Protein AF-D8V8Q9-F1 (afdb_monomer_lite)

Secondary structure (DSSP, 8-state):
--TTHHHHHHHHHHHHHHHHHS---HHHHHHHHHHHH----TT-HHHHHHHHHHHHHHHTTSPPPP---GGGSPPEEETTEEEPHHHHT-S----GGGHHHHHH-HHHHHHHHHHHHHHHHHHHHHHHTT-HHHHHHHHHHHHHHHHHHHHT--SS--HHHHHHHHHHTSGGGTT--HHHHHHHHHHHHHHHHHHHHHHTT--SSS-GGGSPPGGGGS-HHHHHHHHHHHHHHHHHHHHHHHHHHHSTT--EETTEE--HHHHHHHHHHHHHHHHHHGGGGHHHHHHHHTTTTTTT--HHHHHHTT-TT-TT--TTTTT-SSGGGGS-HHHHHHH-

Sequence (336 aa):
MEEMNNNEDNEKEAFNRIIEKVKIPAELEDVIYRLKHHEYDNDNNYIYNKYKNINVNMKKNNGNFVTDNFVKKSWEISNGVLIPPRRKNLFLNIEKSDICKYKKNPKLFNDFIYSSAFTEVERLKNAYGEAKTKVAHSMKYSFADIGNIIKGDDMMKSPTSKYIEQIFKGTEYSGIDSETWWDMNKYHIWESMLCGYKQAGGDTKTNENCRFPDTDGVPQFLRWFQEWTETFCVTRQELYDEVRTKCATAECTNGRINESECTQACEKYQNYVLSKKTDMNSKDIYDAKFKTKWYHKTPPDYIKDKCNICDCISINDDKKKNPYDTMDIELRIYCE

Organism: Plasmodium falciparum (NCBI:txid5833)

Foldseek 3Di:
DVVVVVVVVVVVVVVVVVCVVDVDPPVVVVVVVCVVPVPPPPCPVPLLVVLVVLLVVVPVPDDAFDQDLQLPDDWDADPLATDRSLLVRQQDDDDPVCLVVCLVPVPNVLSNLLNSLLRSLVSLCSNCPPPLLSSLLVSLLSLLLSLCLQVVNRPDDDCSSVSSQSSCVHPVNVPHGSNNVCSVCSVSSLSSNVSSSVVSVHDLPPRPSSPRHPCNPPPSRLVVLLVVLLSLLVVLVVLLVQLCVQCVPWDQDPLDTPRPSNQVSLVVNQVSLVVCLVSCSSQVVCQVPPCVVPVNDGSLRVSVVVDVSRPLDDPCSNVDPGSLVSPDPVSSSSND

Structure (mmCIF, N/CA/C/O backbone):
data_AF-D8V8Q9-F1
#
_entry.id   AF-D8V8Q9-F1
#
loop_
_atom_site.group_PDB
_atom_site.id
_atom_site.type_symbol
_atom_site.label_atom_id
_atom_site.label_alt_id
_atom_site.label_comp_id
_atom_site.label_asym_id
_atom_site.label_entity_id
_atom_site.label_seq_id
_atom_site.pdbx_PDB_ins_code
_atom_site.Cartn_x
_atom_site.Cartn_y
_atom_site.Cartn_z
_atom_site.occupancy
_atom_site.B_iso_or_equiv
_atom_site.auth_seq_id
_atom_site.auth_comp_id
_atom_site.auth_asym_id
_atom_site.auth_atom_id
_atom_site.pdbx_PDB_model_num
ATOM 1 N N . MET A 1 1 ? -48.806 -6.546 -23.319 1.00 46.62 1 MET A N 1
ATOM 2 C CA . MET A 1 1 ? -48.489 -5.480 -22.343 1.00 46.62 1 MET A CA 1
ATOM 3 C C . MET A 1 1 ? -48.415 -6.011 -20.904 1.00 46.62 1 MET A C 1
ATOM 5 O O . MET A 1 1 ? -47.948 -5.278 -20.052 1.00 46.62 1 MET A O 1
ATOM 9 N N . GLU A 1 2 ? -48.782 -7.276 -20.636 1.00 45.81 2 GLU A N 1
ATOM 10 C CA . GLU A 1 2 ? -48.650 -7.913 -19.306 1.00 45.81 2 GLU A CA 1
ATOM 11 C C . GLU A 1 2 ? -47.333 -8.692 -19.093 1.00 45.81 2 GLU A C 1
ATOM 13 O O . GLU A 1 2 ? -46.947 -8.926 -17.955 1.00 45.81 2 GLU A O 1
ATOM 18 N N . GLU A 1 3 ? -46.582 -9.041 -20.147 1.00 40.88 3 GLU A N 1
ATOM 19 C CA . GLU A 1 3 ? -45.301 -9.765 -19.996 1.00 40.88 3 GLU A CA 1
ATOM 20 C C . GLU A 1 3 ? -44.127 -8.886 -19.528 1.00 40.88 3 GLU A C 1
ATOM 22 O O . GLU A 1 3 ? -43.155 -9.409 -18.993 1.00 40.88 3 GLU A O 1
ATOM 27 N N . MET A 1 4 ? -44.210 -7.557 -19.674 1.00 36.62 4 MET A N 1
ATOM 28 C CA . MET A 1 4 ? -43.144 -6.646 -19.226 1.00 36.62 4 MET A CA 1
ATOM 29 C C . MET A 1 4 ? -43.189 -6.369 -17.715 1.00 36.62 4 MET A C 1
ATOM 31 O O . MET A 1 4 ? -42.135 -6.227 -17.103 1.00 36.62 4 MET A O 1
ATOM 35 N N . ASN A 1 5 ? -44.377 -6.376 -17.096 1.00 43.47 5 ASN A N 1
ATOM 36 C CA . ASN A 1 5 ? -44.521 -6.123 -15.655 1.00 43.47 5 ASN A CA 1
ATOM 37 C C . ASN A 1 5 ? -44.012 -7.298 -14.803 1.00 43.47 5 ASN A C 1
ATOM 39 O O . ASN A 1 5 ? -43.381 -7.086 -13.773 1.00 43.47 5 ASN A O 1
ATOM 43 N N . ASN A 1 6 ? -44.196 -8.540 -15.267 1.00 47.31 6 ASN A N 1
ATOM 44 C CA . ASN A 1 6 ? -43.737 -9.729 -14.539 1.00 47.31 6 ASN A CA 1
ATOM 45 C C . ASN A 1 6 ? -42.207 -9.843 -14.453 1.00 47.31 6 ASN A C 1
ATOM 47 O O . ASN A 1 6 ? -41.699 -10.522 -13.563 1.00 47.31 6 ASN A O 1
ATOM 51 N N . ASN A 1 7 ? -41.460 -9.223 -15.370 1.00 50.72 7 ASN A N 1
ATOM 52 C CA . ASN A 1 7 ? -39.999 -9.274 -15.339 1.00 50.72 7 ASN A CA 1
ATOM 53 C C . ASN A 1 7 ? -39.423 -8.211 -14.388 1.00 50.72 7 ASN A C 1
ATOM 55 O O . ASN A 1 7 ? -38.522 -8.513 -13.610 1.00 50.72 7 ASN A O 1
ATOM 59 N N . GLU A 1 8 ? -40.009 -7.009 -14.365 1.00 50.22 8 GLU A N 1
ATOM 60 C CA . GLU A 1 8 ? -39.635 -5.954 -13.411 1.00 50.22 8 GLU A CA 1
ATOM 61 C C . GLU A 1 8 ? -39.955 -6.339 -11.959 1.00 50.22 8 GLU A C 1
ATOM 63 O O . GLU A 1 8 ? -39.156 -6.067 -11.058 1.00 50.22 8 GLU A O 1
ATOM 68 N N . ASP A 1 9 ? -41.086 -7.011 -11.723 1.00 54.09 9 ASP A N 1
ATOM 69 C CA . ASP A 1 9 ? -41.476 -7.456 -10.381 1.00 54.09 9 ASP A CA 1
ATOM 70 C C . ASP A 1 9 ? -40.583 -8.601 -9.868 1.00 54.09 9 ASP A C 1
ATOM 72 O O . ASP A 1 9 ? -40.182 -8.596 -8.701 1.00 54.09 9 ASP A O 1
ATOM 76 N N . ASN A 1 10 ? -40.163 -9.520 -10.746 1.00 53.47 10 ASN A N 1
ATOM 77 C CA . ASN A 1 10 ? -39.216 -10.588 -10.404 1.00 53.47 10 ASN A CA 1
ATOM 78 C C . ASN A 1 10 ? -37.786 -10.065 -10.164 1.00 53.47 10 ASN A C 1
ATOM 80 O O . ASN A 1 10 ? -37.100 -10.545 -9.258 1.00 53.47 10 ASN A O 1
ATOM 84 N N . GLU A 1 11 ? -37.330 -9.065 -10.926 1.00 51.47 11 GLU A N 1
ATOM 85 C CA . GLU A 1 11 ? -36.036 -8.409 -10.693 1.00 51.47 11 GLU A CA 1
ATOM 86 C C . GLU A 1 11 ? -36.032 -7.609 -9.384 1.00 51.47 11 GLU A C 1
ATOM 88 O O . GLU A 1 11 ? -35.066 -7.689 -8.619 1.00 51.47 11 GLU A O 1
ATOM 93 N N . LYS A 1 12 ? -37.128 -6.906 -9.065 1.00 49.97 12 LYS A N 1
ATOM 94 C CA . LYS A 1 12 ? -37.313 -6.248 -7.760 1.00 49.97 12 LYS A CA 1
ATOM 95 C C . LYS A 1 12 ? -37.316 -7.245 -6.610 1.00 49.97 12 LYS A C 1
ATOM 97 O O . LYS A 1 12 ? -36.677 -6.986 -5.592 1.00 49.97 12 LYS A O 1
ATOM 102 N N . GLU A 1 13 ? -37.999 -8.378 -6.749 1.00 58.31 13 GLU A N 1
ATOM 103 C CA . GLU A 1 13 ? -38.051 -9.396 -5.697 1.00 58.31 13 GLU A CA 1
ATOM 104 C C . GLU A 1 13 ? -36.678 -10.057 -5.482 1.00 58.31 13 GLU A C 1
ATOM 106 O O . GLU A 1 13 ? -36.249 -10.250 -4.341 1.00 58.31 13 GLU A O 1
ATOM 111 N N . ALA A 1 14 ? -35.933 -10.326 -6.559 1.00 49.84 14 ALA A N 1
ATOM 112 C CA . ALA A 1 14 ? -34.563 -10.828 -6.480 1.00 49.84 14 ALA A CA 1
ATOM 113 C C . ALA A 1 14 ? -33.604 -9.802 -5.850 1.00 49.84 14 ALA A C 1
ATOM 115 O O . ALA A 1 14 ? -32.809 -10.158 -4.977 1.00 49.84 14 ALA A O 1
ATOM 116 N N . PHE A 1 15 ? -33.709 -8.526 -6.232 1.00 49.25 15 PHE A N 1
ATOM 117 C CA . PHE A 1 15 ? -32.913 -7.432 -5.673 1.00 49.25 15 PHE A CA 1
ATOM 118 C C . PHE A 1 15 ? -33.202 -7.217 -4.178 1.00 49.25 15 PHE A C 1
ATOM 120 O O . PHE A 1 15 ? -32.272 -7.115 -3.377 1.00 49.25 15 PHE A O 1
ATOM 127 N N . ASN A 1 16 ? -34.474 -7.252 -3.774 1.00 51.03 16 ASN A N 1
ATOM 128 C CA . ASN A 1 16 ? -34.882 -7.121 -2.374 1.00 51.03 16 ASN A CA 1
ATOM 129 C C . ASN A 1 16 ? -34.423 -8.316 -1.523 1.00 51.03 16 ASN A C 1
ATOM 131 O O . ASN A 1 16 ? -33.938 -8.118 -0.412 1.00 51.03 16 ASN A O 1
ATOM 135 N N . ARG A 1 17 ? -34.458 -9.546 -2.058 1.00 52.91 17 ARG A N 1
ATOM 136 C CA . ARG A 1 17 ? -33.900 -10.737 -1.383 1.00 52.91 17 ARG A CA 1
ATOM 137 C C . ARG A 1 17 ? -32.376 -10.688 -1.228 1.00 52.91 17 ARG A C 1
ATOM 139 O O . ARG A 1 17 ? -31.843 -11.280 -0.289 1.00 52.91 17 ARG A O 1
ATOM 146 N N . ILE A 1 18 ? -31.667 -10.021 -2.142 1.00 50.72 18 ILE A N 1
ATOM 147 C CA . ILE A 1 18 ? -30.221 -9.772 -2.032 1.00 50.72 18 ILE A CA 1
ATOM 148 C C . ILE A 1 18 ? -29.952 -8.722 -0.944 1.00 50.72 18 ILE A C 1
ATOM 150 O O . ILE A 1 18 ? -29.082 -8.943 -0.105 1.00 50.72 18 ILE A O 1
ATOM 154 N N . ILE A 1 19 ? -30.735 -7.640 -0.898 1.00 48.75 19 ILE A N 1
ATOM 155 C CA . ILE A 1 19 ? -30.639 -6.608 0.147 1.00 48.75 19 ILE A CA 1
ATOM 156 C C . ILE A 1 19 ? -30.990 -7.161 1.536 1.00 48.75 19 ILE A C 1
ATOM 158 O O . ILE A 1 19 ? -30.281 -6.880 2.489 1.00 48.75 19 ILE A O 1
ATOM 162 N N . GLU A 1 20 ? -32.012 -8.002 1.690 1.00 46.34 20 GLU A N 1
ATOM 163 C CA . GLU A 1 20 ? -32.359 -8.564 3.009 1.00 46.34 20 GLU A CA 1
ATOM 164 C C . GLU A 1 20 ? -31.292 -9.523 3.564 1.00 46.34 20 GLU A C 1
ATOM 166 O O . GLU A 1 20 ? -31.136 -9.654 4.781 1.00 46.34 20 GLU A O 1
ATOM 171 N N . LYS A 1 21 ? -30.533 -10.193 2.686 1.00 47.72 21 LYS A N 1
ATOM 172 C CA . LYS A 1 21 ? -29.438 -11.097 3.081 1.00 47.72 21 LYS A CA 1
ATOM 173 C C . LYS A 1 21 ? -28.123 -10.371 3.348 1.00 47.72 21 LYS A C 1
ATOM 175 O O . LYS A 1 21 ? -27.278 -10.903 4.067 1.00 47.72 21 LYS A O 1
ATOM 180 N N . VAL A 1 22 ? -27.948 -9.173 2.798 1.00 48.66 22 VAL A N 1
ATOM 181 C CA . VAL A 1 22 ? -26.799 -8.305 3.053 1.00 48.66 22 VAL A CA 1
ATOM 182 C C . VAL A 1 22 ? -27.293 -7.181 3.953 1.00 48.66 22 VAL A C 1
ATOM 184 O O . VAL A 1 22 ? -27.844 -6.208 3.466 1.00 48.66 22 VAL A O 1
ATOM 187 N N . LYS A 1 23 ? -27.115 -7.276 5.276 1.00 44.34 23 LYS A N 1
ATOM 188 C CA . LYS A 1 23 ? -27.388 -6.127 6.158 1.00 44.34 23 LYS A CA 1
ATOM 189 C C . LYS A 1 23 ? -26.416 -4.997 5.816 1.00 44.34 23 LYS A C 1
ATOM 191 O O . LYS A 1 23 ? -25.322 -4.936 6.366 1.00 44.34 23 LYS A O 1
ATOM 196 N N . ILE A 1 24 ? -26.808 -4.142 4.879 1.00 52.53 24 ILE A N 1
ATOM 197 C CA . ILE A 1 24 ? -26.096 -2.934 4.486 1.00 52.53 24 ILE A CA 1
ATOM 198 C C . ILE A 1 24 ? -26.417 -1.881 5.561 1.00 52.53 24 ILE A C 1
ATOM 200 O O . ILE A 1 24 ? -27.586 -1.551 5.745 1.00 52.53 24 ILE A O 1
ATOM 204 N N . PRO A 1 25 ? -25.427 -1.379 6.322 1.00 49.62 25 PRO A N 1
ATOM 205 C CA . PRO A 1 25 ? -25.630 -0.261 7.240 1.00 49.62 25 PRO A CA 1
ATOM 206 C C . PRO A 1 25 ? -26.316 0.925 6.541 1.00 49.62 25 PRO A C 1
ATOM 208 O O . PRO A 1 25 ? -26.005 1.210 5.388 1.00 49.62 25 PRO A O 1
ATOM 211 N N . ALA A 1 26 ? -27.191 1.660 7.235 1.00 43.06 26 ALA A N 1
ATOM 212 C CA . ALA A 1 26 ? -27.944 2.796 6.668 1.00 43.06 26 ALA A CA 1
ATOM 213 C C . ALA A 1 26 ? -27.050 3.874 6.008 1.00 43.06 26 ALA A C 1
ATOM 215 O O . ALA A 1 26 ? -27.463 4.611 5.120 1.00 43.06 26 ALA A O 1
ATOM 216 N N . GLU A 1 27 ? -25.782 3.940 6.406 1.00 44.50 27 GLU A N 1
ATOM 217 C CA . GLU A 1 27 ? -24.777 4.863 5.872 1.00 44.50 27 GLU A CA 1
ATOM 218 C C . GLU A 1 27 ? -24.187 4.397 4.525 1.00 44.50 27 GLU A C 1
ATOM 220 O O . GLU A 1 27 ? -23.654 5.200 3.761 1.00 44.50 27 GLU A O 1
ATOM 225 N N . LEU A 1 28 ? -24.314 3.107 4.201 1.00 50.50 28 LEU A N 1
ATOM 226 C CA . LEU A 1 28 ? -23.968 2.530 2.903 1.00 50.50 28 LEU A CA 1
ATOM 227 C C . LEU A 1 28 ? -25.117 2.593 1.898 1.00 50.50 28 LEU A C 1
ATOM 229 O O . LEU A 1 28 ? -24.861 2.701 0.699 1.00 50.50 28 LEU A O 1
ATOM 233 N N . GLU A 1 29 ? -26.364 2.578 2.371 1.00 53.16 29 GLU A N 1
ATOM 234 C CA . GLU A 1 29 ? -27.518 2.905 1.530 1.00 53.16 29 GLU A CA 1
ATOM 235 C C . GLU A 1 29 ? -27.387 4.319 0.957 1.00 53.16 29 GLU A C 1
ATOM 237 O O . GLU A 1 29 ? -27.670 4.515 -0.217 1.00 53.16 29 GLU A O 1
ATOM 242 N N . ASP A 1 30 ? -26.842 5.270 1.722 1.00 49.88 30 ASP A N 1
ATOM 243 C CA . ASP A 1 30 ? -26.555 6.639 1.271 1.00 49.88 30 ASP A CA 1
ATOM 244 C C . ASP A 1 30 ? -25.431 6.699 0.208 1.00 49.88 30 ASP A C 1
ATOM 246 O O . ASP A 1 30 ? -25.486 7.482 -0.741 1.00 49.88 30 ASP A O 1
ATOM 250 N N . VAL A 1 31 ? -24.411 5.836 0.298 1.00 52.16 31 VAL A N 1
ATOM 251 C CA . VAL A 1 31 ? -23.358 5.712 -0.737 1.00 52.16 31 VAL A CA 1
ATOM 252 C C . VAL A 1 31 ? -23.915 5.077 -2.017 1.00 52.16 31 VAL A C 1
ATOM 254 O O . VAL A 1 31 ? -23.651 5.562 -3.117 1.00 52.16 31 VAL A O 1
ATOM 257 N N . ILE A 1 32 ? -24.730 4.028 -1.886 1.00 56.59 32 ILE A N 1
ATOM 258 C CA . ILE A 1 32 ? -25.401 3.360 -3.011 1.00 56.59 32 ILE A CA 1
ATOM 259 C C . ILE A 1 32 ? -26.445 4.288 -3.656 1.00 56.59 32 ILE A C 1
ATOM 261 O O . ILE A 1 32 ? -26.547 4.331 -4.882 1.00 56.59 32 ILE A O 1
ATOM 265 N N . TYR A 1 33 ? -27.175 5.073 -2.860 1.00 53.59 33 TYR A N 1
ATOM 266 C CA . TYR A 1 33 ? -28.130 6.085 -3.316 1.00 53.59 33 TYR A CA 1
ATOM 267 C C . TYR A 1 33 ? -27.433 7.176 -4.138 1.00 53.59 33 TYR A C 1
ATOM 269 O O . TYR A 1 33 ? -27.864 7.458 -5.258 1.00 53.59 33 TYR A O 1
ATOM 277 N N . ARG A 1 34 ? -26.304 7.713 -3.656 1.00 55.28 34 ARG A N 1
ATOM 278 C CA . ARG A 1 34 ? -25.519 8.743 -4.362 1.00 55.28 34 ARG A CA 1
ATOM 279 C C . ARG A 1 34 ? -24.851 8.232 -5.642 1.00 55.28 34 ARG A C 1
ATOM 281 O O . ARG A 1 34 ? -24.771 8.968 -6.623 1.00 55.28 34 ARG A O 1
ATOM 288 N N . LEU A 1 35 ? -24.440 6.961 -5.672 1.00 51.91 35 LEU A N 1
ATOM 289 C CA . LEU A 1 35 ? -23.946 6.299 -6.887 1.00 51.91 35 LEU A CA 1
ATOM 290 C C . LEU A 1 35 ? -25.054 6.087 -7.933 1.00 51.91 35 LEU A C 1
ATOM 292 O O . LEU A 1 35 ? -24.784 6.223 -9.123 1.00 51.91 35 LEU A O 1
ATOM 296 N N . LYS A 1 36 ? -26.288 5.783 -7.502 1.00 46.97 36 LYS A N 1
ATOM 297 C CA . LYS A 1 36 ? -27.446 5.560 -8.388 1.00 46.97 36 LYS A CA 1
ATOM 298 C C . LYS A 1 36 ? -28.065 6.847 -8.949 1.00 46.97 36 LYS A C 1
ATOM 300 O O . LYS A 1 36 ? -28.615 6.800 -10.042 1.00 46.97 36 LYS A O 1
ATOM 305 N N . HIS A 1 37 ? -27.981 7.970 -8.231 1.00 43.88 37 HIS A N 1
ATOM 306 C CA . HIS A 1 37 ? -28.664 9.221 -8.607 1.00 43.88 37 HIS A CA 1
ATOM 307 C C . HIS A 1 37 ? -27.734 10.319 -9.151 1.00 43.88 37 HIS A C 1
ATOM 309 O O . HIS A 1 37 ? -28.199 11.413 -9.445 1.00 43.88 37 HIS A O 1
ATOM 315 N N . HIS A 1 38 ? -26.429 10.053 -9.309 1.00 47.41 38 HIS A N 1
ATOM 316 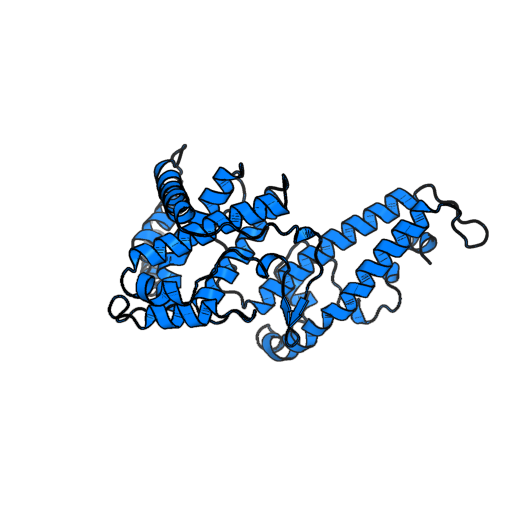C CA . HIS A 1 38 ? -25.435 11.030 -9.791 1.00 47.41 38 HIS A CA 1
ATOM 317 C C . HIS A 1 38 ? -25.422 12.374 -9.026 1.00 47.41 38 HIS A C 1
ATOM 319 O O . HIS A 1 38 ? -24.916 13.375 -9.532 1.00 47.41 38 HIS A O 1
ATOM 325 N N . GLU A 1 39 ? -25.903 12.398 -7.781 1.00 45.91 39 GLU A N 1
ATOM 326 C CA . GLU A 1 39 ? -25.871 13.568 -6.898 1.00 45.91 39 GLU A CA 1
ATOM 327 C C . GLU A 1 39 ? -24.478 13.730 -6.263 1.00 45.91 39 GLU A C 1
ATOM 329 O O . GLU A 1 39 ? -24.280 13.632 -5.051 1.00 45.91 39 GLU A O 1
ATOM 334 N N . TYR A 1 40 ? -23.466 13.964 -7.100 1.00 51.75 40 TYR A N 1
ATOM 335 C CA . TYR A 1 40 ? -22.209 14.553 -6.653 1.00 51.75 40 TYR A CA 1
ATOM 336 C C . TYR A 1 40 ? -22.401 16.066 -6.595 1.00 51.75 40 TYR A C 1
ATOM 338 O O . TYR A 1 40 ? -22.153 16.763 -7.578 1.00 51.75 40 TYR A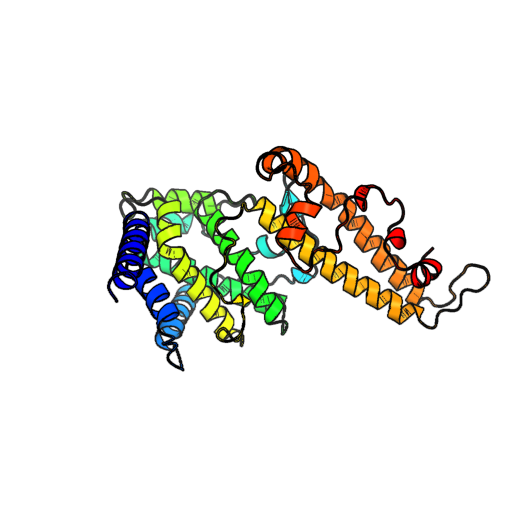 O 1
ATOM 346 N N . ASP A 1 41 ? -22.848 16.577 -5.449 1.00 46.28 41 ASP A N 1
ATOM 347 C CA . ASP A 1 41 ? -22.927 18.022 -5.262 1.00 46.28 41 ASP A CA 1
ATOM 348 C C . ASP A 1 41 ? -21.527 18.638 -5.420 1.00 46.28 41 ASP A C 1
ATOM 350 O O . ASP A 1 41 ? -20.518 18.105 -4.935 1.00 46.28 41 ASP A O 1
ATOM 354 N N . ASN A 1 42 ? -21.454 19.728 -6.178 1.00 46.72 42 ASN A N 1
ATOM 355 C CA . ASN A 1 42 ? -20.258 20.117 -6.923 1.00 46.72 42 ASN A CA 1
ATOM 356 C C . ASN A 1 42 ? -19.034 20.469 -6.048 1.00 46.72 42 ASN A C 1
ATOM 358 O O . ASN A 1 42 ? -17.917 20.434 -6.573 1.00 46.72 42 ASN A O 1
ATOM 362 N N . ASP A 1 43 ? -19.201 20.655 -4.728 1.00 56.00 43 ASP A N 1
ATOM 363 C CA . ASP A 1 43 ? -18.138 21.080 -3.801 1.00 56.00 43 ASP A CA 1
ATOM 364 C C . ASP A 1 43 ? -17.829 20.151 -2.605 1.00 56.00 43 ASP A C 1
ATOM 366 O O . ASP A 1 43 ? -16.724 20.221 -2.058 1.00 56.00 43 ASP A O 1
ATOM 370 N N . ASN A 1 44 ? -18.731 19.245 -2.204 1.00 57.12 44 ASN A N 1
ATOM 371 C CA . ASN A 1 44 ? -18.521 18.209 -1.168 1.00 57.12 44 ASN A CA 1
ATOM 372 C C . ASN A 1 44 ? -17.740 18.660 0.103 1.00 57.12 44 ASN A C 1
ATOM 374 O O . ASN A 1 44 ? -16.938 17.916 0.681 1.00 57.12 44 ASN A O 1
ATOM 378 N N . ASN A 1 45 ? -17.942 19.911 0.539 1.00 67.12 45 ASN A N 1
ATOM 379 C CA . ASN A 1 45 ? -17.166 20.521 1.621 1.00 67.12 45 ASN A CA 1
ATOM 380 C C . ASN A 1 45 ? -17.461 19.893 2.988 1.00 67.12 45 ASN A C 1
ATOM 382 O O . ASN A 1 45 ? -16.565 19.845 3.817 1.00 67.12 45 ASN A O 1
ATOM 386 N N . TYR A 1 46 ? -18.668 19.378 3.247 1.00 77.12 46 TYR A N 1
ATOM 387 C CA . TYR A 1 46 ? -19.021 18.834 4.566 1.00 77.12 46 TYR A CA 1
ATOM 388 C C . TYR A 1 46 ? -18.202 17.588 4.941 1.00 77.12 46 TYR A C 1
ATOM 390 O O . TYR A 1 46 ? -17.573 17.567 5.999 1.00 77.12 46 TYR A O 1
ATOM 398 N N . ILE A 1 47 ? -18.165 16.576 4.067 1.00 79.81 47 ILE A N 1
ATOM 399 C CA . ILE A 1 47 ? -17.422 15.324 4.298 1.00 79.81 47 ILE A CA 1
ATOM 400 C C . ILE A 1 47 ? -15.924 15.614 4.396 1.00 79.81 47 ILE A C 1
ATOM 402 O O . ILE A 1 47 ? -15.265 15.203 5.354 1.00 79.81 47 ILE A O 1
ATOM 406 N N . TYR A 1 48 ? -15.411 16.406 3.452 1.00 86.06 48 TYR A N 1
ATOM 407 C CA . TYR A 1 48 ? -14.025 16.852 3.474 1.00 86.06 48 TYR A CA 1
ATOM 408 C C . TYR A 1 48 ? -13.684 17.593 4.772 1.00 86.06 48 TYR A C 1
ATOM 410 O O . TYR A 1 48 ? -12.713 17.242 5.440 1.00 86.06 48 TYR A O 1
ATOM 418 N N . ASN A 1 49 ? -14.510 18.557 5.186 1.00 88.25 49 ASN A N 1
ATOM 419 C CA . ASN A 1 49 ? -14.311 19.304 6.425 1.00 88.25 49 ASN A CA 1
ATOM 420 C C . ASN A 1 49 ? -14.403 18.400 7.659 1.00 88.25 49 ASN A C 1
ATOM 422 O O . ASN A 1 49 ? -13.615 18.585 8.580 1.00 88.25 49 ASN A O 1
ATOM 426 N N . LYS A 1 50 ? -15.297 17.402 7.687 1.00 89.94 50 LYS A N 1
ATOM 427 C CA . LYS A 1 50 ? -15.395 16.427 8.786 1.00 89.94 50 LYS A CA 1
ATOM 428 C C . LYS A 1 50 ? -14.065 15.702 8.992 1.00 89.94 50 LYS A C 1
ATOM 430 O O . LYS A 1 50 ? -13.482 15.807 10.071 1.00 89.94 50 LYS A O 1
ATOM 435 N N . TYR A 1 51 ? -13.565 15.007 7.970 1.00 93.69 51 TYR A N 1
ATOM 436 C CA . TYR A 1 51 ? -12.339 14.209 8.100 1.00 93.69 51 TYR A CA 1
ATOM 437 C C . TYR A 1 51 ? -11.082 15.073 8.219 1.00 93.69 51 TYR A C 1
ATOM 439 O O . TYR A 1 51 ? -10.185 14.741 8.994 1.00 93.69 51 TYR A O 1
ATOM 447 N N . LYS A 1 52 ? -11.050 16.237 7.559 1.00 94.25 52 LYS A N 1
ATOM 448 C CA . LYS A 1 52 ? -9.999 17.242 7.760 1.00 94.25 52 LYS A CA 1
ATOM 449 C C . LYS A 1 52 ? -9.951 17.725 9.209 1.00 94.25 52 LYS A C 1
ATOM 451 O O . LYS A 1 52 ? -8.877 17.763 9.800 1.00 94.25 52 LYS A O 1
ATOM 456 N N . ASN A 1 53 ? -11.093 18.074 9.801 1.00 94.06 53 ASN A N 1
ATOM 457 C CA . ASN A 1 53 ? -11.151 18.549 11.184 1.00 94.06 53 ASN A CA 1
ATOM 458 C C . ASN A 1 53 ? -10.750 17.448 12.174 1.00 94.06 53 ASN A C 1
ATOM 460 O O . ASN A 1 53 ? -10.017 17.730 13.122 1.00 94.06 53 ASN A O 1
ATOM 464 N N . ILE A 1 54 ? -11.171 16.199 11.937 1.00 95.00 54 ILE A N 1
ATOM 465 C CA . ILE A 1 54 ? -10.711 15.033 12.707 1.00 95.00 54 ILE A CA 1
ATOM 466 C C . ILE A 1 54 ? -9.183 14.915 12.624 1.00 95.00 54 ILE A C 1
ATOM 468 O O . ILE A 1 54 ? -8.523 14.881 13.662 1.00 95.00 54 ILE A O 1
ATOM 472 N N . ASN A 1 55 ? -8.609 14.940 11.415 1.00 95.25 55 ASN A N 1
ATOM 473 C CA . ASN A 1 55 ? -7.162 14.851 11.213 1.00 95.25 55 ASN A CA 1
ATOM 474 C C . ASN A 1 55 ? -6.402 15.982 11.923 1.00 95.25 55 ASN A C 1
ATOM 476 O O . ASN A 1 55 ? -5.456 15.723 12.668 1.00 95.25 55 ASN A O 1
ATOM 480 N N . VAL A 1 56 ? -6.848 17.232 11.759 1.00 93.44 56 VAL A N 1
ATOM 481 C CA . VAL A 1 56 ? -6.245 18.407 12.410 1.00 93.44 56 VAL A CA 1
ATOM 482 C C . VAL A 1 56 ? -6.290 18.289 13.934 1.00 93.44 56 VAL A C 1
ATOM 484 O O . VAL A 1 56 ? -5.316 18.629 14.603 1.00 93.44 56 VAL A O 1
ATOM 487 N N . ASN A 1 57 ? -7.396 17.807 14.502 1.00 92.50 57 ASN A N 1
ATOM 488 C CA . ASN A 1 57 ? -7.523 17.653 15.950 1.00 92.50 57 ASN A CA 1
ATOM 489 C C . ASN A 1 57 ? -6.659 16.511 16.494 1.00 92.50 57 ASN A C 1
ATOM 491 O O . ASN A 1 57 ? -6.017 16.683 17.529 1.00 92.50 57 ASN A O 1
ATOM 495 N N . MET A 1 58 ? -6.590 15.381 15.789 1.00 92.62 58 MET A N 1
ATOM 496 C CA . MET A 1 58 ? -5.791 14.229 16.212 1.00 92.62 58 MET A CA 1
ATOM 497 C C . MET A 1 58 ? -4.284 14.479 16.080 1.00 92.62 58 MET A C 1
ATOM 499 O O . MET A 1 58 ? -3.526 14.094 16.969 1.00 92.62 58 MET A O 1
ATOM 503 N N . LYS A 1 59 ? -3.837 15.207 15.048 1.00 87.12 59 LYS A N 1
ATOM 504 C CA . LYS A 1 59 ? -2.423 15.588 14.870 1.00 87.12 59 LYS A CA 1
ATOM 505 C C . LYS A 1 59 ? -1.852 16.466 15.981 1.00 87.12 59 LYS A C 1
ATOM 507 O O . LYS A 1 59 ? -0.647 16.458 16.180 1.00 87.12 59 LYS A O 1
ATOM 512 N N . LYS A 1 60 ? -2.682 17.209 16.721 1.00 84.62 60 LYS A N 1
ATOM 513 C CA . LYS A 1 60 ? -2.203 18.016 17.861 1.00 84.62 60 LYS A CA 1
ATOM 514 C C . LYS A 1 60 ? -1.608 17.154 18.976 1.00 84.62 60 LYS A C 1
ATOM 516 O O . LYS A 1 60 ? -0.747 17.630 19.704 1.00 84.62 60 LYS A O 1
ATOM 521 N N . ASN A 1 61 ? -2.082 15.914 19.105 1.00 76.44 61 ASN A N 1
ATOM 522 C CA . ASN A 1 61 ? -1.760 15.026 20.221 1.00 76.44 61 ASN A CA 1
ATOM 523 C C . ASN A 1 61 ? -1.003 13.759 19.796 1.00 76.44 61 ASN A C 1
ATOM 525 O O . ASN A 1 61 ? -0.555 13.014 20.661 1.00 76.44 61 ASN A O 1
ATOM 529 N N . ASN A 1 62 ? -0.877 13.505 18.491 1.00 78.62 62 ASN A N 1
ATOM 530 C CA . ASN A 1 62 ? -0.236 12.314 17.942 1.00 78.62 62 ASN A CA 1
ATOM 531 C C . ASN A 1 62 ? 1.037 12.696 17.177 1.00 78.62 62 ASN A C 1
ATOM 533 O O . ASN A 1 62 ? 1.142 13.797 16.637 1.00 78.62 62 ASN A O 1
ATOM 537 N N . GLY A 1 63 ? 1.992 11.767 17.101 1.00 78.62 63 GLY A N 1
ATOM 538 C CA . GLY A 1 63 ? 3.193 11.935 16.283 1.00 78.62 63 GLY A CA 1
ATOM 539 C C . GLY A 1 63 ? 2.882 12.077 14.788 1.00 78.62 63 GLY A C 1
ATOM 540 O O . GLY A 1 63 ? 1.770 11.809 14.331 1.00 78.62 63 GLY A O 1
ATOM 541 N N . ASN A 1 64 ? 3.887 12.489 14.017 1.00 85.50 64 ASN A N 1
ATOM 542 C CA . ASN A 1 64 ? 3.784 12.575 12.561 1.00 85.50 64 ASN A CA 1
ATOM 543 C C . ASN A 1 64 ? 4.277 11.282 11.886 1.00 85.50 64 ASN A C 1
ATOM 545 O O . ASN A 1 64 ? 4.923 10.449 12.525 1.00 85.50 64 ASN A O 1
ATOM 549 N N . PHE A 1 65 ? 3.981 11.109 10.596 1.00 87.31 65 PHE A N 1
ATOM 550 C CA . PHE A 1 65 ? 4.492 9.972 9.833 1.00 87.31 65 PHE A CA 1
ATOM 551 C C . PHE A 1 65 ? 6.019 9.990 9.725 1.00 87.31 65 PHE A C 1
ATOM 553 O O . PHE A 1 65 ? 6.660 11.042 9.752 1.00 87.31 65 PHE A O 1
ATOM 560 N N . VAL A 1 66 ? 6.610 8.805 9.570 1.00 86.81 66 VAL A N 1
ATOM 561 C CA . VAL A 1 66 ? 8.037 8.678 9.274 1.00 86.81 66 VAL A CA 1
ATOM 562 C C . VAL A 1 66 ? 8.253 9.048 7.812 1.00 86.81 66 VAL A C 1
ATOM 564 O O . VAL A 1 66 ? 7.701 8.405 6.919 1.00 86.81 66 VAL A O 1
ATOM 567 N N . THR A 1 67 ? 9.058 10.079 7.563 1.00 85.69 67 THR A N 1
ATOM 568 C CA . THR A 1 67 ? 9.472 10.435 6.205 1.00 85.69 67 THR A CA 1
ATOM 569 C C . THR A 1 67 ? 10.453 9.397 5.703 1.00 85.69 67 THR A C 1
ATOM 571 O O . THR A 1 67 ? 11.613 9.350 6.118 1.00 85.69 67 THR A O 1
ATOM 574 N N . ASP A 1 68 ? 9.985 8.552 4.797 1.00 77.69 68 ASP A N 1
ATOM 575 C CA . ASP A 1 68 ? 10.806 7.529 4.203 1.00 77.69 68 ASP A CA 1
ATOM 576 C C . ASP A 1 68 ? 10.546 7.457 2.700 1.00 77.69 68 ASP A C 1
ATOM 578 O O . ASP A 1 68 ? 9.427 7.250 2.246 1.00 77.69 68 ASP A O 1
ATOM 582 N N . ASN A 1 69 ? 11.588 7.684 1.895 1.00 83.62 69 ASN A N 1
ATOM 583 C CA . ASN A 1 69 ? 11.479 7.652 0.436 1.00 83.62 69 ASN A CA 1
ATOM 584 C C . ASN A 1 69 ? 11.408 6.195 -0.059 1.00 83.62 69 ASN A C 1
ATOM 586 O O . ASN A 1 69 ? 12.320 5.694 -0.721 1.00 83.62 69 ASN A O 1
ATOM 590 N N . PHE A 1 70 ? 10.359 5.482 0.360 1.00 88.44 70 PHE A N 1
ATOM 591 C CA . PHE A 1 70 ? 10.216 4.037 0.199 1.00 88.44 70 PHE A CA 1
ATOM 592 C C . PHE A 1 70 ? 10.138 3.606 -1.264 1.00 88.44 70 PHE A C 1
ATOM 594 O O . PHE A 1 70 ? 10.457 2.462 -1.563 1.00 88.44 70 PHE A O 1
ATOM 601 N N . VAL A 1 71 ? 9.793 4.526 -2.172 1.00 81.81 71 VAL A N 1
ATOM 602 C CA . VAL A 1 71 ? 9.764 4.297 -3.625 1.00 81.81 71 VAL A CA 1
ATOM 603 C C . VAL A 1 71 ? 11.116 3.792 -4.143 1.00 81.81 71 VAL A C 1
ATOM 605 O O . VAL A 1 71 ? 11.161 3.052 -5.118 1.00 81.81 71 VAL A O 1
ATOM 608 N N . LYS A 1 72 ? 12.222 4.149 -3.473 1.00 80.50 72 LYS A N 1
ATOM 609 C CA . LYS A 1 72 ? 13.585 3.718 -3.828 1.00 80.50 72 LYS A CA 1
ATOM 610 C C . LYS A 1 72 ? 14.121 2.570 -2.967 1.00 80.50 72 LYS A C 1
ATOM 612 O O . LYS A 1 72 ? 15.283 2.199 -3.113 1.00 80.50 72 LYS A O 1
ATOM 617 N N . LYS A 1 73 ? 13.334 2.052 -2.021 1.00 84.38 73 LYS A N 1
ATOM 618 C CA . LYS A 1 73 ? 13.792 1.019 -1.085 1.00 84.38 73 LYS A CA 1
ATOM 619 C C . LYS A 1 73 ? 13.539 -0.380 -1.635 1.00 84.38 73 LYS A C 1
ATOM 621 O O . LYS A 1 73 ? 12.528 -0.643 -2.279 1.00 84.38 73 LYS A O 1
ATOM 626 N N . SER A 1 74 ? 14.450 -1.290 -1.311 1.00 83.56 74 SER A N 1
ATOM 627 C CA . SER A 1 74 ? 14.273 -2.716 -1.569 1.00 83.56 74 SER A CA 1
ATOM 628 C C . SER A 1 74 ? 13.178 -3.309 -0.685 1.00 83.56 74 SER A C 1
ATOM 630 O O . SER A 1 74 ? 12.934 -2.843 0.428 1.00 83.56 74 SER A O 1
ATOM 632 N N . TRP A 1 75 ? 12.536 -4.354 -1.199 1.00 87.25 75 TRP A N 1
ATOM 633 C CA . TRP A 1 75 ? 11.574 -5.164 -0.462 1.00 87.25 75 TRP A CA 1
ATOM 634 C C . TRP A 1 75 ? 12.297 -6.009 0.589 1.00 87.25 75 TRP A C 1
ATOM 636 O O . TRP A 1 75 ? 13.451 -6.392 0.394 1.00 87.25 75 TRP A O 1
ATOM 646 N N . GLU A 1 76 ? 11.628 -6.293 1.704 1.00 85.19 76 GLU A N 1
ATOM 647 C CA . GLU A 1 76 ? 12.193 -7.093 2.797 1.00 85.19 76 GLU A CA 1
ATOM 648 C C . GLU A 1 76 ? 11.516 -8.457 2.861 1.00 85.19 76 GLU A C 1
ATOM 650 O O . GLU A 1 76 ? 10.305 -8.558 2.691 1.00 85.19 76 GLU A O 1
ATOM 655 N N . ILE A 1 77 ? 12.279 -9.514 3.139 1.00 81.31 77 ILE A N 1
ATOM 656 C CA . ILE A 1 77 ? 11.729 -10.860 3.315 1.00 81.31 77 ILE A CA 1
ATOM 657 C C . ILE A 1 77 ? 11.602 -11.145 4.810 1.00 81.31 77 ILE A C 1
ATOM 659 O O . ILE A 1 77 ? 12.588 -11.118 5.547 1.00 81.31 77 ILE A O 1
ATOM 663 N N . SER A 1 78 ? 10.392 -11.476 5.261 1.00 79.75 78 SER A N 1
ATOM 664 C CA . SER A 1 78 ? 10.144 -11.959 6.620 1.00 79.75 78 SER A CA 1
ATOM 665 C C . SER A 1 78 ? 9.337 -13.249 6.579 1.00 79.75 78 SER A C 1
ATOM 667 O O . SER A 1 78 ? 8.227 -13.280 6.057 1.00 79.75 78 SER A O 1
ATOM 669 N N . ASN A 1 79 ? 9.896 -14.331 7.129 1.00 74.88 79 ASN A N 1
ATOM 670 C CA . ASN A 1 79 ? 9.285 -15.670 7.127 1.00 74.88 79 ASN A CA 1
ATOM 671 C C . ASN A 1 79 ? 8.838 -16.131 5.721 1.00 74.88 79 ASN A C 1
ATOM 673 O O . ASN A 1 79 ? 7.766 -16.709 5.562 1.00 74.88 79 ASN A O 1
ATOM 677 N N . GLY A 1 80 ? 9.645 -15.825 4.699 1.00 73.12 80 GLY A N 1
ATOM 678 C CA . GLY A 1 80 ? 9.370 -16.159 3.297 1.00 73.12 80 GLY A CA 1
ATOM 679 C C . GLY A 1 80 ? 8.375 -15.234 2.585 1.00 73.12 80 GLY A C 1
ATOM 680 O O . GLY A 1 80 ? 8.161 -15.400 1.390 1.00 73.12 80 GLY A O 1
ATOM 681 N N . VAL A 1 81 ? 7.785 -14.256 3.278 1.00 81.06 81 VAL A N 1
ATOM 682 C CA . VAL A 1 81 ? 6.868 -13.271 2.687 1.00 81.06 81 VAL A CA 1
ATOM 683 C C . VAL A 1 81 ? 7.628 -11.992 2.347 1.00 81.06 81 VAL A C 1
ATOM 685 O O . VAL A 1 81 ? 8.335 -11.446 3.196 1.00 81.06 81 VAL A O 1
ATOM 688 N N . LEU A 1 82 ? 7.449 -11.503 1.119 1.00 86.50 82 LEU A N 1
ATOM 689 C CA . LEU A 1 82 ? 7.904 -10.183 0.688 1.00 86.50 82 LEU A CA 1
ATOM 690 C C . LEU A 1 82 ? 7.025 -9.090 1.305 1.00 86.50 82 LEU A C 1
ATOM 692 O O . LEU A 1 82 ? 5.829 -9.024 1.034 1.00 86.50 82 LEU A O 1
ATOM 696 N N . ILE A 1 83 ? 7.624 -8.222 2.114 1.00 90.38 83 ILE A N 1
ATOM 697 C CA . ILE A 1 83 ? 6.972 -7.068 2.729 1.00 90.38 83 ILE A CA 1
ATOM 698 C C . ILE A 1 83 ? 7.170 -5.849 1.816 1.00 90.38 83 ILE A C 1
ATOM 700 O O . ILE A 1 83 ? 8.321 -5.458 1.576 1.00 90.38 83 ILE A O 1
ATOM 704 N N . PRO A 1 84 ? 6.083 -5.204 1.349 1.00 94.00 84 PRO A N 1
ATOM 705 C CA . PRO A 1 84 ? 6.178 -3.977 0.573 1.00 94.00 84 PRO A CA 1
ATOM 706 C C . PRO A 1 84 ? 6.868 -2.860 1.368 1.00 94.00 84 PRO A C 1
ATOM 708 O O . PRO A 1 84 ? 6.482 -2.597 2.514 1.00 94.00 84 PRO A O 1
ATOM 711 N N . PRO A 1 85 ? 7.816 -2.112 0.772 1.00 93.94 85 PRO A N 1
ATOM 712 C CA . PRO A 1 85 ? 8.412 -0.938 1.410 1.00 93.94 85 PRO A CA 1
ATOM 713 C C . PRO A 1 85 ? 7.364 0.078 1.884 1.00 93.94 85 PRO A C 1
ATOM 715 O O . PRO A 1 85 ? 7.513 0.668 2.954 1.00 93.94 85 PRO A O 1
ATOM 718 N N . ARG A 1 86 ? 6.262 0.224 1.131 1.00 96.31 86 ARG A N 1
ATOM 719 C CA . ARG A 1 86 ? 5.105 1.052 1.496 1.00 96.31 86 ARG A CA 1
ATOM 720 C C . ARG A 1 86 ? 4.502 0.633 2.840 1.00 96.31 86 ARG A C 1
ATOM 722 O O . ARG A 1 86 ? 4.231 1.505 3.663 1.00 96.31 86 ARG A O 1
ATOM 729 N N . ARG A 1 87 ? 4.312 -0.673 3.074 1.00 95.69 87 ARG A N 1
ATOM 730 C CA . ARG A 1 87 ? 3.704 -1.228 4.297 1.00 95.69 87 ARG A CA 1
ATOM 731 C C . ARG A 1 87 ? 4.562 -0.968 5.533 1.00 95.69 87 ARG A C 1
ATOM 733 O O . ARG A 1 87 ? 3.999 -0.719 6.598 1.00 95.69 87 ARG A O 1
ATOM 740 N N . LYS A 1 88 ? 5.893 -1.009 5.409 1.00 92.38 88 LYS A N 1
ATOM 741 C CA . LYS A 1 88 ? 6.831 -0.938 6.545 1.00 92.38 88 LYS A CA 1
ATOM 742 C C . LYS A 1 88 ? 6.599 0.267 7.459 1.00 92.38 88 LYS A C 1
ATOM 744 O O . LYS A 1 88 ? 6.590 0.115 8.675 1.00 92.38 88 LYS A O 1
ATOM 749 N N . ASN A 1 89 ? 6.378 1.435 6.863 1.00 90.75 89 ASN A N 1
ATOM 750 C CA . ASN A 1 89 ? 6.137 2.690 7.577 1.00 90.75 89 ASN A CA 1
ATOM 751 C C . ASN A 1 89 ? 4.714 3.223 7.363 1.00 90.75 89 ASN A C 1
ATOM 753 O O . ASN A 1 89 ? 4.484 4.425 7.498 1.00 90.75 89 ASN A O 1
ATOM 757 N N . LEU A 1 90 ? 3.767 2.335 7.033 1.00 95.75 90 LEU A N 1
ATOM 758 C CA . LEU A 1 90 ? 2.346 2.671 6.982 1.00 95.75 90 LEU A CA 1
ATOM 759 C C . LEU A 1 90 ? 1.928 3.323 8.303 1.00 95.75 90 LEU A C 1
ATOM 761 O O . LEU A 1 90 ? 2.204 2.794 9.385 1.00 95.75 90 LEU A O 1
ATOM 765 N N . PHE A 1 91 ? 1.267 4.476 8.215 1.00 95.38 91 PHE A N 1
ATOM 766 C CA . PHE A 1 91 ? 0.955 5.294 9.380 1.00 95.38 91 PHE A CA 1
ATOM 767 C C . PHE A 1 91 ? -0.251 4.765 10.172 1.00 95.38 91 PHE A C 1
ATOM 769 O O . PHE A 1 91 ? -1.367 5.273 10.082 1.00 95.38 91 PHE A O 1
ATOM 776 N N . LEU A 1 92 ? -0.014 3.738 10.986 1.00 95.31 92 LEU A N 1
ATOM 777 C CA . LEU A 1 92 ? -0.979 3.215 11.949 1.00 95.31 92 LEU A CA 1
ATOM 778 C C . LEU A 1 92 ? -0.235 2.588 13.131 1.00 95.31 92 LEU A C 1
ATOM 780 O O . LEU A 1 92 ? 0.060 1.394 13.136 1.00 95.31 92 LEU A O 1
ATOM 784 N N . ASN A 1 93 ? 0.096 3.406 14.130 1.00 89.81 93 ASN A N 1
ATOM 785 C CA . ASN A 1 93 ? 0.792 2.952 15.329 1.00 89.81 93 ASN A CA 1
ATOM 786 C C . ASN A 1 93 ? -0.002 3.315 16.586 1.00 89.81 93 ASN A C 1
ATOM 788 O O . ASN A 1 93 ? -0.273 4.486 16.831 1.00 89.81 93 ASN A O 1
ATOM 792 N N . ILE A 1 94 ? -0.354 2.303 17.375 1.00 92.50 94 ILE A N 1
ATOM 793 C CA . ILE A 1 94 ? -0.993 2.456 18.683 1.00 92.50 94 ILE A CA 1
ATOM 794 C C . ILE A 1 94 ? 0.052 2.118 19.733 1.00 92.50 94 ILE A C 1
ATOM 796 O O . ILE A 1 94 ? 0.696 1.070 19.651 1.00 92.50 94 ILE A O 1
ATOM 800 N N . GLU A 1 95 ? 0.206 2.976 20.733 1.00 92.06 95 GLU A N 1
ATOM 801 C CA . GLU A 1 95 ? 1.081 2.692 21.860 1.00 92.06 95 GLU A CA 1
ATOM 802 C C . GLU A 1 95 ? 0.347 1.902 22.945 1.00 92.06 95 GLU A C 1
ATOM 804 O O . GLU A 1 95 ? -0.875 1.963 23.099 1.00 92.06 95 GLU A O 1
ATOM 809 N N . LYS A 1 96 ? 1.104 1.164 23.763 1.00 94.19 96 LYS A N 1
ATOM 810 C CA . LYS A 1 96 ? 0.534 0.392 24.878 1.00 94.19 96 LYS A CA 1
ATOM 811 C C . LYS A 1 96 ? -0.226 1.287 25.872 1.00 94.19 96 LYS A C 1
ATOM 813 O O . LYS A 1 96 ? -1.214 0.851 26.459 1.00 94.19 96 LYS A O 1
ATOM 818 N N . SER A 1 97 ? 0.239 2.521 26.057 1.00 94.06 97 SER A N 1
ATOM 819 C CA . SER A 1 97 ? -0.369 3.565 26.894 1.00 94.06 97 SER A CA 1
ATOM 820 C C . SER A 1 97 ? -1.757 3.994 26.402 1.00 94.06 97 SER A C 1
ATOM 822 O O . SER A 1 97 ? -2.615 4.322 27.223 1.00 94.06 97 SER A O 1
ATOM 824 N N . ASP A 1 98 ? -2.018 3.935 25.094 1.00 94.44 98 ASP A N 1
ATOM 825 C CA . ASP A 1 98 ? -3.282 4.378 24.500 1.00 94.44 98 ASP A CA 1
ATOM 826 C C . ASP A 1 98 ? -4.413 3.341 24.596 1.00 94.44 98 ASP A C 1
ATOM 828 O O . ASP A 1 98 ? -5.583 3.690 24.419 1.00 94.44 98 ASP A O 1
ATOM 832 N N . ILE A 1 99 ? -4.104 2.076 24.914 1.00 96.25 99 ILE A N 1
ATOM 833 C CA . ILE A 1 99 ? -5.096 0.986 24.955 1.00 96.25 99 ILE A CA 1
ATOM 834 C C . ILE A 1 99 ? -6.280 1.368 25.846 1.00 96.25 99 ILE A C 1
ATOM 836 O O . ILE A 1 99 ? -7.425 1.321 25.410 1.00 96.25 99 ILE A O 1
ATOM 840 N N . CYS A 1 100 ? -6.026 1.801 27.084 1.00 95.88 100 CYS A N 1
ATOM 841 C CA . CYS A 1 100 ? -7.086 2.164 28.029 1.00 95.88 100 CYS A CA 1
ATOM 842 C C . CYS A 1 100 ? -7.920 3.368 27.565 1.00 95.88 100 CYS A C 1
ATOM 844 O O . CYS A 1 100 ? -9.116 3.429 27.852 1.00 95.88 100 CYS A O 1
ATOM 846 N N . LYS A 1 101 ? -7.297 4.317 26.858 1.00 95.44 101 LYS A N 1
ATOM 847 C CA . LYS A 1 101 ? -7.939 5.525 26.323 1.00 95.44 101 LYS A CA 1
ATOM 848 C C . LYS A 1 101 ? -8.923 5.164 25.210 1.00 95.44 101 LYS A C 1
ATOM 850 O O . LYS A 1 101 ? -10.085 5.553 25.286 1.00 95.44 101 LYS A O 1
ATOM 855 N N . TYR A 1 102 ? -8.492 4.367 24.233 1.00 96.62 102 TYR A N 1
ATOM 856 C CA . TYR A 1 102 ? -9.345 3.920 23.125 1.00 96.62 102 TYR A CA 1
ATOM 857 C C . TYR A 1 102 ? -10.387 2.880 23.549 1.00 96.62 102 TYR A C 1
ATOM 859 O O . TYR A 1 102 ? -11.496 2.856 23.019 1.00 96.62 102 TYR A O 1
ATOM 867 N N . LYS A 1 103 ? -10.073 2.072 24.568 1.00 95.38 103 LYS A N 1
ATOM 868 C CA . LYS A 1 103 ? -10.991 1.096 25.168 1.00 95.38 103 LYS A CA 1
ATOM 869 C C . LYS A 1 103 ? -12.214 1.738 25.834 1.00 95.38 103 LYS A C 1
ATOM 871 O O . LYS A 1 103 ? -13.279 1.136 25.839 1.00 95.38 103 LYS A O 1
ATOM 876 N N . LYS A 1 104 ? -12.057 2.937 26.409 1.00 96.00 104 LYS A N 1
ATOM 877 C CA . LYS A 1 104 ? -13.128 3.681 27.104 1.00 96.00 104 LYS A CA 1
ATOM 878 C C . LYS A 1 104 ? -13.872 4.679 26.215 1.00 96.00 104 LYS A C 1
ATOM 880 O O . LYS A 1 104 ? -14.858 5.254 26.655 1.00 96.00 104 LYS A O 1
ATOM 885 N N . ASN A 1 105 ? -13.367 4.958 25.015 1.00 95.62 105 ASN A N 1
ATOM 886 C CA . ASN A 1 105 ? -13.927 5.985 24.144 1.00 95.62 105 ASN A CA 1
ATOM 887 C C . ASN A 1 105 ? -13.879 5.529 22.675 1.00 95.62 105 ASN A C 1
ATOM 889 O O . ASN A 1 105 ? -12.916 5.848 21.969 1.00 95.62 105 ASN A O 1
ATOM 893 N N . PRO A 1 106 ? -14.917 4.810 22.206 1.00 94.56 106 PRO A N 1
ATOM 894 C CA . PRO A 1 106 ? -14.990 4.330 20.828 1.00 94.56 106 PRO A CA 1
ATOM 895 C C . PRO A 1 106 ? -14.908 5.437 19.784 1.00 94.56 106 PRO A C 1
ATOM 897 O O . PRO A 1 106 ? -14.217 5.293 18.782 1.00 94.56 106 PRO A O 1
ATOM 900 N N . LYS A 1 107 ? -15.525 6.595 20.045 1.00 95.38 107 LYS A N 1
ATOM 901 C CA . LYS A 1 107 ? -15.438 7.744 19.137 1.00 95.38 107 LYS A CA 1
ATOM 902 C C . LYS A 1 107 ? -13.990 8.196 18.936 1.00 95.38 107 LYS A C 1
ATOM 904 O O . LYS A 1 107 ? -13.578 8.442 17.810 1.00 95.38 107 LYS A O 1
ATOM 909 N N . LEU A 1 108 ? -13.212 8.271 20.015 1.00 96.44 108 LEU A N 1
ATOM 910 C CA . LEU A 1 108 ? -11.806 8.668 19.948 1.00 96.44 108 LEU A CA 1
ATOM 911 C C . LEU A 1 108 ? -10.941 7.636 19.210 1.00 96.44 108 LEU A C 1
ATOM 913 O O . LEU A 1 108 ? -9.992 8.019 18.528 1.00 96.44 108 LEU A O 1
ATOM 917 N N . PHE A 1 109 ? -11.264 6.345 19.330 1.00 97.12 109 PHE A N 1
ATOM 918 C CA . PHE A 1 109 ? -10.629 5.297 18.530 1.00 97.12 109 PHE A CA 1
ATOM 919 C C . PHE A 1 109 ? -10.971 5.444 17.041 1.00 97.12 109 PHE A C 1
ATOM 921 O O . PHE A 1 109 ? -10.064 5.449 16.211 1.00 97.12 109 PHE A O 1
ATOM 928 N N . ASN A 1 110 ? -12.243 5.665 16.699 1.00 96.44 110 ASN A N 1
ATOM 929 C CA . ASN A 1 110 ? -12.668 5.909 15.319 1.00 96.44 110 ASN A CA 1
ATOM 930 C C . ASN A 1 110 ? -11.950 7.134 14.725 1.00 96.44 110 ASN A C 1
ATOM 932 O O . ASN A 1 110 ? -11.343 7.039 13.659 1.00 96.44 110 ASN A O 1
ATOM 936 N N . ASP A 1 111 ? -11.942 8.259 15.449 1.00 97.19 111 ASP A N 1
ATOM 937 C CA . ASP A 1 111 ? -11.257 9.491 15.042 1.00 97.19 111 ASP A CA 1
ATOM 938 C C . ASP A 1 111 ? -9.748 9.260 14.827 1.00 97.19 111 ASP A C 1
ATOM 940 O O . ASP A 1 111 ? -9.162 9.801 13.884 1.00 97.19 111 ASP A O 1
ATOM 944 N N . PHE A 1 112 ? -9.117 8.417 15.656 1.00 97.62 112 PHE A N 1
ATOM 945 C CA . PHE A 1 112 ? -7.720 8.016 15.485 1.00 97.62 112 PHE A CA 1
ATOM 946 C C . PHE A 1 112 ? -7.512 7.254 14.177 1.00 97.62 112 PHE A C 1
ATOM 948 O O . PHE A 1 112 ? -6.664 7.659 13.383 1.00 97.62 112 PHE A O 1
ATOM 955 N N . ILE A 1 113 ? -8.302 6.208 13.915 1.00 98.31 113 ILE A N 1
ATOM 956 C CA . ILE A 1 113 ? -8.168 5.397 12.696 1.00 98.31 113 ILE A CA 1
ATOM 957 C C . ILE A 1 113 ? -8.408 6.248 11.442 1.00 98.31 113 ILE A C 1
ATOM 959 O O . ILE A 1 113 ? -7.619 6.183 10.497 1.00 98.31 113 ILE A O 1
ATOM 963 N N . TYR A 1 114 ? -9.434 7.106 11.440 1.00 97.88 114 TYR A N 1
ATOM 964 C CA . TYR A 1 114 ? -9.705 8.008 10.316 1.00 97.88 114 TYR A CA 1
ATOM 965 C C . TYR A 1 114 ? -8.558 8.987 10.090 1.00 97.88 114 TYR A C 1
ATOM 967 O O . TYR A 1 114 ? -8.126 9.177 8.950 1.00 97.88 114 TYR A O 1
ATOM 975 N N . SER A 1 115 ? -8.030 9.579 11.164 1.00 97.69 115 SER A N 1
ATOM 976 C CA . SER A 1 115 ? -6.874 10.465 11.079 1.00 97.69 115 SER A CA 1
ATOM 977 C C . SER A 1 115 ? -5.630 9.732 10.581 1.00 97.69 115 SER A C 1
ATOM 979 O O . SER A 1 115 ? -4.873 10.313 9.809 1.00 97.69 115 SER A O 1
ATOM 981 N N . SER A 1 116 ? -5.400 8.492 11.012 1.00 97.69 116 SER A N 1
ATOM 982 C CA . SER A 1 116 ? -4.273 7.672 10.565 1.00 97.69 116 SER A CA 1
ATOM 983 C C . SER A 1 116 ? -4.351 7.379 9.072 1.00 97.69 116 SER A C 1
ATOM 985 O O . SER A 1 116 ? -3.379 7.609 8.356 1.00 97.69 116 SER A O 1
ATOM 987 N N . ALA A 1 117 ? -5.524 6.979 8.581 1.00 98.19 117 ALA A N 1
ATOM 988 C CA . ALA A 1 117 ? -5.751 6.741 7.161 1.00 98.19 117 ALA A CA 1
ATOM 989 C C . ALA A 1 117 ? -5.543 8.016 6.322 1.00 98.19 117 ALA A C 1
ATOM 991 O O . ALA A 1 117 ? -4.893 7.972 5.282 1.00 98.19 117 ALA A O 1
ATOM 992 N N . PHE A 1 118 ? -6.011 9.170 6.807 1.00 97.56 118 PHE A N 1
ATOM 993 C CA . PHE A 1 118 ? -5.769 10.468 6.169 1.00 97.56 118 PHE A CA 1
ATOM 994 C C . PHE A 1 118 ? -4.268 10.788 6.085 1.00 97.56 118 PHE A C 1
ATOM 996 O O . PHE A 1 118 ? -3.751 11.116 5.018 1.00 97.56 118 PHE A O 1
ATOM 1003 N N . THR A 1 119 ? -3.558 10.686 7.212 1.00 96.81 119 THR A N 1
ATOM 1004 C CA . THR A 1 119 ? -2.123 10.991 7.308 1.00 96.81 119 THR A CA 1
ATOM 1005 C C . THR A 1 119 ? -1.272 10.012 6.492 1.00 96.81 119 THR A C 1
ATOM 1007 O O . THR A 1 119 ? -0.254 10.407 5.928 1.00 96.81 119 THR A O 1
ATOM 1010 N N . GLU A 1 120 ? -1.694 8.754 6.352 1.00 97.81 120 GLU A N 1
ATOM 1011 C CA . GLU A 1 120 ? -1.041 7.800 5.451 1.00 97.81 120 GLU A CA 1
ATOM 1012 C C . GLU A 1 120 ? -1.044 8.308 4.003 1.00 97.81 120 GLU A C 1
ATOM 1014 O O . GLU A 1 120 ? -0.035 8.186 3.314 1.00 97.81 120 GLU A O 1
ATOM 1019 N N . VAL A 1 121 ? -2.116 8.962 3.542 1.00 97.06 121 VAL A N 1
ATOM 1020 C CA . VAL A 1 121 ? -2.144 9.549 2.191 1.00 97.06 121 VAL A CA 1
ATOM 1021 C C . VAL A 1 121 ? -1.164 10.710 2.048 1.00 97.06 121 VAL A C 1
ATOM 1023 O O . VAL A 1 121 ? -0.523 10.848 1.006 1.00 97.06 121 VAL A O 1
ATOM 1026 N N . GLU A 1 122 ? -0.979 11.516 3.092 1.00 95.06 122 GLU A N 1
ATOM 1027 C CA . GLU A 1 122 ? 0.049 12.563 3.092 1.00 95.06 122 GLU A CA 1
ATOM 1028 C C . GLU A 1 122 ? 1.460 11.971 3.003 1.00 95.06 122 GLU A C 1
ATOM 1030 O O . GLU A 1 122 ? 2.294 12.482 2.251 1.00 95.06 122 GLU A O 1
ATOM 1035 N N . ARG A 1 123 ? 1.713 10.855 3.700 1.00 95.88 123 ARG A N 1
ATOM 1036 C CA . ARG A 1 123 ? 2.975 10.113 3.593 1.00 95.88 123 ARG A CA 1
ATOM 1037 C C . ARG A 1 123 ? 3.184 9.569 2.177 1.00 95.88 123 ARG A C 1
ATOM 1039 O O . ARG A 1 123 ? 4.266 9.733 1.616 1.00 95.88 123 ARG A O 1
ATOM 1046 N N . LEU A 1 124 ? 2.151 8.980 1.567 1.00 96.19 124 LEU A N 1
ATOM 1047 C CA . LEU A 1 124 ? 2.204 8.508 0.177 1.00 96.19 124 LEU A CA 1
ATOM 1048 C C . LEU A 1 124 ? 2.488 9.663 -0.797 1.00 96.19 124 LEU A C 1
ATOM 1050 O O . LEU A 1 124 ? 3.350 9.530 -1.665 1.00 96.19 124 LEU A O 1
ATOM 1054 N N . LYS A 1 125 ? 1.826 10.817 -0.636 1.00 94.94 125 LYS A N 1
ATOM 1055 C CA . LYS A 1 125 ? 2.098 12.026 -1.434 1.00 94.94 125 LYS A CA 1
ATOM 1056 C C . LYS A 1 125 ? 3.541 12.496 -1.264 1.00 94.94 125 LYS A C 1
ATOM 1058 O O . LYS A 1 125 ? 4.172 12.861 -2.251 1.00 94.94 125 LYS A O 1
ATOM 1063 N N . ASN A 1 126 ? 4.074 12.469 -0.044 1.00 93.38 126 ASN A N 1
ATOM 1064 C CA . ASN A 1 126 ? 5.461 12.844 0.211 1.00 93.38 126 ASN A CA 1
ATOM 1065 C C . ASN A 1 126 ? 6.453 11.915 -0.511 1.00 93.38 126 ASN A C 1
ATOM 1067 O O . ASN A 1 126 ? 7.421 12.398 -1.093 1.00 93.38 126 ASN A O 1
ATOM 1071 N N . ALA A 1 127 ? 6.182 10.609 -0.535 1.00 93.00 127 ALA A N 1
ATOM 1072 C CA . ALA A 1 127 ? 7.045 9.625 -1.184 1.00 93.00 127 ALA A CA 1
ATOM 1073 C C . ALA A 1 127 ? 6.966 9.657 -2.724 1.00 93.00 127 ALA A C 1
ATOM 1075 O O . ALA A 1 127 ? 7.990 9.544 -3.394 1.00 93.00 127 ALA A O 1
ATOM 1076 N N . TYR A 1 128 ? 5.769 9.829 -3.295 1.00 91.75 128 TYR A N 1
ATOM 1077 C CA . TYR A 1 128 ? 5.555 9.829 -4.752 1.00 91.75 128 TYR A CA 1
ATOM 1078 C C . TYR A 1 128 ? 5.634 11.218 -5.407 1.00 91.75 128 TYR A C 1
ATOM 1080 O O . TYR A 1 128 ? 5.616 11.316 -6.637 1.00 91.75 128 TYR A O 1
ATOM 1088 N N . GLY A 1 129 ? 5.714 12.298 -4.625 1.00 90.12 129 GLY A N 1
ATOM 1089 C CA . GLY A 1 129 ? 5.772 13.665 -5.140 1.00 90.12 129 GLY A CA 1
ATOM 1090 C C . GLY A 1 129 ? 4.556 14.005 -6.006 1.00 90.12 129 GLY A C 1
ATOM 1091 O O . GLY A 1 129 ? 3.411 13.779 -5.619 1.00 90.12 129 GLY A O 1
ATOM 1092 N N . GLU A 1 130 ? 4.773 14.556 -7.199 1.00 89.19 130 GLU A N 1
ATOM 1093 C CA . GLU A 1 130 ? 3.692 14.965 -8.113 1.00 89.19 130 GLU A CA 1
ATOM 1094 C C . GLU A 1 130 ? 3.015 13.815 -8.878 1.00 89.19 130 GLU A C 1
ATOM 1096 O O . GLU A 1 130 ? 2.045 14.051 -9.599 1.00 89.19 130 GLU A O 1
ATOM 1101 N N . ALA A 1 131 ? 3.438 12.560 -8.683 1.00 89.06 131 ALA A N 1
ATOM 1102 C CA . ALA A 1 131 ? 2.830 11.392 -9.325 1.00 89.06 131 ALA A CA 1
ATOM 1103 C C . ALA A 1 131 ? 1.478 11.006 -8.683 1.00 89.06 131 ALA A C 1
ATOM 1105 O O . ALA A 1 131 ? 1.335 9.967 -8.035 1.00 89.06 131 ALA A O 1
ATOM 1106 N N . LYS A 1 132 ? 0.458 11.850 -8.877 1.00 89.25 132 LYS A N 1
ATOM 1107 C CA . LYS A 1 132 ? -0.882 11.728 -8.269 1.00 89.25 132 LYS A CA 1
ATOM 1108 C C . LYS A 1 132 ? -1.569 10.387 -8.550 1.00 89.25 132 LYS A C 1
ATOM 1110 O O . LYS A 1 132 ? -2.303 9.897 -7.695 1.00 89.25 132 LYS A O 1
ATOM 1115 N N . THR A 1 133 ? -1.347 9.787 -9.717 1.00 88.19 133 THR A N 1
ATOM 1116 C CA . THR A 1 133 ? -1.891 8.464 -10.067 1.00 88.19 133 THR A CA 1
ATOM 1117 C C . THR A 1 133 ? -1.236 7.350 -9.250 1.00 88.19 133 THR A C 1
ATOM 1119 O O . THR A 1 133 ? -1.950 6.508 -8.712 1.00 88.19 133 THR A O 1
ATOM 1122 N N . LYS A 1 134 ? 0.094 7.394 -9.057 1.00 91.38 134 LYS A N 1
ATOM 1123 C CA . LYS A 1 134 ? 0.836 6.452 -8.196 1.00 91.38 134 LYS A CA 1
ATOM 1124 C C . LYS A 1 134 ? 0.390 6.553 -6.732 1.00 91.38 134 LYS A C 1
ATOM 1126 O O . LYS A 1 134 ? 0.252 5.525 -6.072 1.00 91.38 134 LYS A O 1
ATOM 1131 N N . VAL A 1 135 ? 0.089 7.764 -6.248 1.00 94.00 135 VAL A N 1
ATOM 1132 C CA . VAL A 1 135 ? -0.501 7.972 -4.911 1.00 94.00 135 VAL A CA 1
ATOM 1133 C C . VAL A 1 135 ? -1.862 7.281 -4.806 1.00 94.00 135 VAL A C 1
ATOM 1135 O O . VAL A 1 135 ? -2.040 6.452 -3.919 1.00 94.00 135 VAL A O 1
ATOM 1138 N N . ALA A 1 136 ? -2.794 7.571 -5.722 1.00 91.31 136 ALA A N 1
ATOM 1139 C CA . ALA A 1 136 ? -4.144 6.998 -5.695 1.00 91.31 136 ALA A CA 1
ATOM 1140 C C . ALA A 1 136 ? -4.139 5.465 -5.790 1.00 91.31 136 ALA A C 1
ATOM 1142 O O . ALA A 1 136 ? -4.874 4.795 -5.071 1.00 91.31 136 ALA A O 1
ATOM 1143 N N . HIS A 1 137 ? -3.271 4.904 -6.634 1.00 91.44 137 HIS A N 1
ATOM 1144 C CA . HIS A 1 137 ? -3.091 3.456 -6.735 1.00 91.44 137 HIS A CA 1
ATOM 1145 C C . HIS A 1 137 ? -2.579 2.853 -5.418 1.00 91.44 137 HIS A C 1
ATOM 1147 O O . HIS A 1 137 ? -3.164 1.916 -4.881 1.00 91.44 137 HIS A O 1
ATOM 1153 N N . SER A 1 138 ? -1.551 3.465 -4.821 1.00 94.38 138 SER A N 1
ATOM 1154 C CA . SER A 1 138 ? -0.955 3.004 -3.557 1.00 94.38 138 SER A CA 1
ATOM 1155 C C . SER A 1 138 ? -1.899 3.117 -2.357 1.00 94.38 138 SER A C 1
ATOM 1157 O O . SER A 1 138 ? -1.789 2.338 -1.408 1.00 94.38 138 SER A O 1
ATOM 1159 N N . MET A 1 139 ? -2.855 4.053 -2.394 1.00 95.38 139 MET A N 1
ATOM 1160 C CA . MET A 1 139 ? -3.886 4.178 -1.360 1.00 95.38 139 MET A CA 1
ATOM 1161 C C . MET A 1 139 ? -4.717 2.903 -1.228 1.00 95.38 139 MET A C 1
ATOM 1163 O O . MET A 1 139 ? -5.033 2.524 -0.104 1.00 95.38 139 MET A O 1
ATOM 1167 N N . LYS A 1 140 ? -5.032 2.215 -2.334 1.00 93.75 140 LYS A N 1
ATOM 1168 C CA . LYS A 1 140 ? -5.816 0.967 -2.309 1.00 93.75 140 LYS A CA 1
ATOM 1169 C C . LYS A 1 140 ? -5.101 -0.143 -1.534 1.00 93.75 140 LYS A C 1
ATOM 1171 O O . LYS A 1 140 ? -5.741 -0.896 -0.799 1.00 93.75 140 LYS A O 1
ATOM 1176 N N . TYR A 1 141 ? -3.776 -0.222 -1.663 1.00 96.06 141 TYR A N 1
ATOM 1177 C CA . TYR A 1 141 ? -2.959 -1.171 -0.909 1.00 96.06 141 TYR A CA 1
ATOM 1178 C C . TYR A 1 141 ? -2.849 -0.785 0.570 1.00 96.06 141 TYR A C 1
ATOM 1180 O O . TYR A 1 141 ? -3.060 -1.635 1.435 1.00 96.06 141 TYR A O 1
ATOM 1188 N N . SER A 1 142 ? -2.592 0.493 0.882 1.00 97.62 142 SER A N 1
ATOM 1189 C CA . SER A 1 142 ? -2.555 0.961 2.279 1.00 97.62 142 SER A CA 1
ATOM 1190 C C . SER A 1 142 ? -3.902 0.811 2.985 1.00 97.62 142 SER A C 1
ATOM 1192 O O . SER A 1 142 ? -3.926 0.405 4.142 1.00 97.62 142 SER A O 1
ATOM 1194 N N . PHE A 1 143 ? -5.015 1.060 2.297 1.00 97.38 143 PHE A N 1
ATOM 1195 C CA . PHE A 1 143 ? -6.361 0.839 2.821 1.00 97.38 143 PHE A CA 1
ATOM 1196 C C . PHE A 1 143 ? -6.578 -0.613 3.260 1.00 97.38 143 PHE A C 1
ATOM 1198 O O . PHE A 1 143 ? -6.975 -0.870 4.396 1.00 97.38 143 PHE A O 1
ATOM 1205 N N . ALA A 1 144 ? -6.274 -1.568 2.380 1.00 96.25 144 ALA A N 1
ATOM 1206 C CA . ALA A 1 144 ? -6.479 -2.977 2.682 1.00 96.25 144 ALA A CA 1
ATOM 1207 C C . ALA A 1 144 ? -5.533 -3.469 3.792 1.00 96.25 144 ALA A C 1
ATOM 1209 O O . ALA A 1 144 ? -5.932 -4.272 4.632 1.00 96.25 144 ALA A O 1
ATOM 1210 N N . ASP A 1 145 ? -4.303 -2.949 3.849 1.00 97.81 145 ASP A N 1
ATOM 1211 C CA . ASP A 1 145 ? -3.369 -3.250 4.939 1.00 97.81 145 ASP A CA 1
ATOM 1212 C C . ASP A 1 145 ? -3.820 -2.669 6.287 1.00 97.81 145 ASP A C 1
ATOM 1214 O O . ASP A 1 145 ? -3.674 -3.340 7.305 1.00 97.81 145 ASP A O 1
ATOM 1218 N N . ILE A 1 146 ? -4.418 -1.469 6.316 1.00 97.88 146 ILE A N 1
ATOM 1219 C CA . ILE A 1 146 ? -5.084 -0.940 7.522 1.00 97.88 146 ILE A CA 1
ATOM 1220 C C . ILE A 1 146 ? -6.156 -1.930 7.994 1.00 97.88 146 ILE A C 1
ATOM 1222 O O . ILE A 1 146 ? -6.207 -2.252 9.182 1.00 97.88 146 ILE A O 1
ATOM 1226 N N . GLY A 1 147 ? -6.952 -2.466 7.064 1.00 96.69 147 GLY A N 1
ATOM 1227 C CA . GLY A 1 147 ? -7.940 -3.504 7.348 1.00 96.69 147 GLY A CA 1
ATOM 1228 C C . GLY A 1 147 ? -7.328 -4.745 7.992 1.00 96.69 147 GLY A C 1
ATOM 1229 O O . GLY A 1 147 ? -7.829 -5.202 9.018 1.00 96.69 147 GLY A O 1
ATOM 1230 N N . ASN A 1 148 ? -6.215 -5.258 7.462 1.00 96.88 148 ASN A N 1
ATOM 1231 C CA . ASN A 1 148 ? -5.560 -6.424 8.059 1.00 96.88 148 ASN A CA 1
ATOM 1232 C C . ASN A 1 148 ? -4.938 -6.138 9.430 1.00 96.88 148 ASN A C 1
ATOM 1234 O O . ASN A 1 148 ? -4.969 -6.987 10.321 1.00 96.88 148 ASN A O 1
ATOM 1238 N N . ILE A 1 149 ? -4.409 -4.930 9.646 1.00 97.31 149 ILE A N 1
ATOM 1239 C CA . ILE A 1 149 ? -3.883 -4.543 10.961 1.00 97.31 149 ILE A CA 1
ATOM 1240 C C . ILE A 1 149 ? -5.009 -4.551 12.002 1.00 97.31 149 ILE A C 1
ATOM 1242 O O . ILE A 1 149 ? -4.795 -5.034 13.116 1.00 97.31 149 ILE A O 1
ATOM 1246 N N . ILE A 1 150 ? -6.188 -4.036 11.639 1.00 97.12 150 ILE A N 1
ATOM 1247 C CA . ILE A 1 150 ? -7.376 -3.967 12.503 1.00 97.12 150 ILE A CA 1
ATOM 1248 C C . ILE A 1 150 ? -7.955 -5.361 12.765 1.00 97.12 150 ILE A C 1
ATOM 1250 O O . ILE A 1 150 ? -8.181 -5.710 13.924 1.00 97.12 150 ILE A O 1
ATOM 1254 N N . LYS A 1 151 ? -8.146 -6.170 11.715 1.00 95.56 151 LYS A N 1
ATOM 1255 C CA . LYS A 1 151 ? -8.656 -7.550 11.810 1.00 95.56 151 LYS A CA 1
ATOM 1256 C C . LYS A 1 151 ? -7.680 -8.494 12.522 1.00 95.56 151 LYS A C 1
ATOM 1258 O O . LYS A 1 151 ? -8.104 -9.471 13.126 1.00 95.56 151 LYS A O 1
ATOM 1263 N N . GLY A 1 152 ? -6.389 -8.164 12.525 1.00 94.50 152 GLY A N 1
ATOM 1264 C CA . GLY A 1 152 ? -5.349 -8.918 13.222 1.00 94.50 152 GLY A CA 1
ATOM 1265 C C . GLY A 1 152 ? -4.705 -10.025 12.387 1.00 94.50 152 GLY A C 1
ATOM 1266 O O . GLY A 1 152 ? -4.014 -10.876 12.942 1.00 94.50 152 GLY A O 1
ATOM 1267 N N . ASP A 1 153 ? -4.902 -10.003 11.071 1.00 92.88 153 ASP A N 1
ATOM 1268 C CA . ASP A 1 153 ? -4.348 -10.950 10.099 1.00 92.88 153 ASP A CA 1
ATOM 1269 C C . ASP A 1 153 ? -3.245 -10.329 9.213 1.00 92.88 153 ASP A C 1
ATOM 1271 O O . ASP A 1 153 ? -2.841 -10.920 8.209 1.00 92.88 153 ASP A O 1
ATOM 1275 N N . ASP A 1 154 ? -2.717 -9.158 9.593 1.00 94.38 154 ASP A N 1
ATOM 1276 C CA . ASP A 1 154 ? -1.548 -8.553 8.949 1.00 94.38 154 ASP A CA 1
ATOM 1277 C C . ASP A 1 154 ? -0.286 -9.412 9.147 1.00 94.38 154 ASP A C 1
ATOM 1279 O O . ASP A 1 154 ? 0.074 -9.816 10.255 1.00 94.38 154 ASP A O 1
ATOM 1283 N N . MET A 1 155 ? 0.417 -9.684 8.048 1.00 92.31 155 MET A N 1
ATOM 1284 C CA . MET A 1 155 ? 1.594 -10.552 8.034 1.00 92.31 155 MET A CA 1
ATOM 1285 C C . MET A 1 155 ? 2.871 -9.850 8.517 1.00 92.31 155 MET A C 1
ATOM 1287 O O . MET A 1 155 ? 3.861 -10.528 8.815 1.00 92.31 155 MET A O 1
ATOM 1291 N N . MET A 1 156 ? 2.891 -8.512 8.604 1.00 90.69 156 MET A N 1
ATOM 1292 C CA . MET A 1 156 ? 4.032 -7.782 9.147 1.00 90.69 156 MET A CA 1
ATOM 1293 C C . MET A 1 156 ? 3.927 -7.745 10.671 1.00 90.69 156 MET A C 1
ATOM 1295 O O . MET A 1 156 ? 3.015 -7.163 11.252 1.00 90.69 156 MET A O 1
ATOM 1299 N N . LYS A 1 157 ? 4.912 -8.328 11.359 1.00 81.19 157 LYS A N 1
ATOM 1300 C CA . LYS A 1 157 ? 4.917 -8.349 12.827 1.00 81.19 157 LYS A CA 1
ATOM 1301 C C . LYS A 1 157 ? 4.946 -6.923 13.390 1.00 81.19 157 LYS A C 1
ATOM 1303 O O . LYS A 1 157 ? 5.957 -6.233 13.295 1.00 81.19 157 LYS A O 1
ATOM 1308 N N . SER A 1 158 ? 3.854 -6.522 14.034 1.00 85.12 158 SER A N 1
ATOM 1309 C CA . SER A 1 158 ? 3.729 -5.277 14.791 1.00 85.12 158 SER A CA 1
ATOM 1310 C C . SER A 1 158 ? 2.898 -5.518 16.055 1.00 85.12 158 SER A C 1
ATOM 1312 O O . SER A 1 158 ? 1.944 -6.301 16.015 1.00 85.12 158 SER A O 1
ATOM 1314 N N . PRO A 1 159 ? 3.196 -4.856 17.189 1.00 91.88 159 PRO A N 1
ATOM 1315 C CA . PRO A 1 159 ? 2.339 -4.944 18.367 1.00 91.88 159 PRO A CA 1
ATOM 1316 C C . PRO A 1 159 ? 0.960 -4.291 18.159 1.00 91.88 159 PRO A C 1
ATOM 1318 O O . PRO A 1 159 ? 0.049 -4.571 18.936 1.00 91.88 159 PRO A O 1
ATOM 1321 N N . THR A 1 160 ? 0.784 -3.459 17.122 1.00 94.19 160 THR A N 1
ATOM 1322 C CA . THR A 1 160 ? -0.448 -2.695 16.867 1.00 94.19 160 THR A CA 1
ATOM 1323 C C . THR A 1 160 ? -1.691 -3.580 16.813 1.00 94.19 160 THR A C 1
ATOM 1325 O O . THR A 1 160 ? -2.633 -3.315 17.553 1.00 94.19 160 THR A O 1
ATOM 1328 N N . SER A 1 161 ? -1.688 -4.665 16.032 1.00 94.44 161 SER A N 1
ATOM 1329 C CA . SER A 1 161 ? -2.841 -5.578 15.939 1.00 94.44 161 SER A CA 1
ATOM 1330 C C . SER A 1 161 ? -3.227 -6.175 17.291 1.00 94.44 161 SER A C 1
ATOM 1332 O O . SER A 1 161 ? -4.397 -6.191 17.660 1.00 94.44 161 SER A O 1
ATOM 1334 N N . LYS A 1 162 ? -2.233 -6.563 18.098 1.00 95.06 162 LYS A N 1
ATOM 1335 C CA . LYS A 1 162 ? -2.451 -7.082 19.458 1.00 95.06 162 LYS A CA 1
ATOM 1336 C C . LYS A 1 162 ? -3.024 -6.023 20.407 1.00 95.06 162 LYS A C 1
ATOM 1338 O O . LYS A 1 162 ? -3.731 -6.353 21.361 1.00 95.06 162 LYS A O 1
ATOM 1343 N N . TYR A 1 163 ? -2.671 -4.756 20.220 1.00 96.94 163 TYR A N 1
ATOM 1344 C CA . TYR A 1 163 ? -3.228 -3.664 21.016 1.00 96.94 163 TYR A CA 1
ATOM 1345 C C . TYR A 1 163 ? -4.658 -3.337 20.595 1.00 96.94 163 TYR A C 1
ATOM 1347 O O . TYR A 1 163 ? -5.498 -3.148 21.471 1.00 96.94 163 TYR A O 1
ATOM 1355 N N . ILE A 1 164 ? -4.956 -3.363 19.293 1.00 96.44 164 ILE A N 1
ATOM 1356 C CA . ILE A 1 164 ? -6.322 -3.247 18.768 1.00 96.44 164 ILE A CA 1
ATOM 1357 C C . ILE A 1 164 ? -7.204 -4.360 19.342 1.00 96.44 164 ILE A C 1
ATOM 1359 O O . ILE A 1 164 ? -8.245 -4.072 19.926 1.00 96.44 164 ILE A O 1
ATOM 1363 N N . GLU A 1 165 ? -6.743 -5.612 19.316 1.00 94.38 165 GLU A N 1
ATOM 1364 C CA . GLU A 1 165 ? -7.456 -6.741 19.929 1.00 94.38 165 GLU A CA 1
ATOM 1365 C C . GLU A 1 165 ? -7.774 -6.493 21.421 1.00 94.38 165 GLU A C 1
ATOM 1367 O O . GLU A 1 165 ? -8.850 -6.826 21.913 1.00 94.38 165 GLU A O 1
ATOM 1372 N N . GLN A 1 166 ? -6.859 -5.867 22.171 1.00 95.62 166 GLN A N 1
ATOM 1373 C CA . GLN A 1 166 ? -7.086 -5.519 23.581 1.00 95.62 166 GLN A CA 1
ATOM 1374 C C . GLN A 1 166 ? -8.074 -4.363 23.784 1.00 95.62 166 GLN A C 1
ATOM 1376 O O . GLN A 1 166 ? -8.769 -4.344 24.808 1.00 95.62 166 GLN A O 1
ATOM 1381 N N . ILE A 1 167 ? -8.137 -3.415 22.844 1.00 96.88 167 ILE A N 1
ATOM 1382 C CA . ILE A 1 167 ? -9.112 -2.315 22.840 1.00 96.88 167 ILE A CA 1
ATOM 1383 C C . ILE A 1 167 ? -10.528 -2.888 22.714 1.00 96.88 167 ILE A C 1
ATOM 1385 O O . ILE A 1 167 ? -11.381 -2.553 23.537 1.00 96.88 167 ILE A O 1
ATOM 1389 N N . PHE A 1 168 ? -10.741 -3.833 21.792 1.00 95.81 168 PHE A N 1
ATOM 1390 C CA . PHE A 1 168 ? -12.038 -4.492 21.578 1.00 95.81 168 PHE A CA 1
ATOM 1391 C C . PHE A 1 168 ? -12.490 -5.394 22.739 1.00 95.81 168 PHE A C 1
ATOM 1393 O O . PHE A 1 168 ? -13.670 -5.692 22.868 1.00 95.81 168 PHE A O 1
ATOM 1400 N N . LYS A 1 169 ? -11.607 -5.738 23.687 1.00 93.50 169 LYS A N 1
ATOM 1401 C CA . LYS A 1 169 ? -11.988 -6.386 24.965 1.00 93.50 169 LYS A CA 1
ATOM 1402 C C . LYS A 1 169 ? -12.599 -5.398 25.976 1.00 93.50 169 LYS A C 1
ATOM 1404 O O . LYS A 1 169 ? -12.515 -5.618 27.189 1.00 93.50 169 LYS A O 1
ATOM 1409 N N . GLY A 1 170 ? -13.071 -4.237 25.521 1.00 91.56 170 GLY A N 1
ATOM 1410 C CA . GLY A 1 170 ? -13.704 -3.184 26.321 1.00 91.56 170 GLY A CA 1
ATOM 1411 C C . GLY A 1 170 ? -15.195 -3.377 26.477 1.00 91.56 170 GLY A C 1
ATOM 1412 O O . GLY A 1 170 ? -15.850 -3.899 25.586 1.00 91.56 170 GLY A O 1
ATOM 1413 N N . THR A 1 171 ? -15.737 -2.916 27.603 1.00 90.25 171 THR A N 1
ATOM 1414 C CA . THR A 1 171 ? -17.185 -2.923 27.849 1.00 90.25 171 THR A CA 1
ATOM 1415 C C . THR A 1 171 ? -17.935 -2.093 26.809 1.00 90.25 171 THR A C 1
ATOM 1417 O O . THR A 1 171 ? -19.005 -2.499 26.377 1.00 90.25 171 THR A O 1
ATOM 1420 N N . GLU A 1 172 ? -17.328 -0.999 26.337 1.00 92.44 172 GLU A N 1
ATOM 1421 C CA . GLU A 1 172 ? -17.868 -0.135 25.276 1.00 92.44 172 GLU A CA 1
ATOM 1422 C C . GLU A 1 172 ? -17.942 -0.813 23.895 1.00 92.44 172 GLU A C 1
ATOM 1424 O O . GLU A 1 172 ? -18.596 -0.296 22.996 1.00 92.44 172 GLU A O 1
ATOM 1429 N N . TYR A 1 173 ? -17.280 -1.961 23.719 1.00 89.94 173 TYR A N 1
ATOM 1430 C CA . TYR A 1 173 ? -17.285 -2.759 22.486 1.00 89.94 173 TYR A CA 1
ATOM 1431 C C . TYR A 1 173 ? -18.025 -4.091 22.673 1.00 89.94 173 TYR A C 1
ATOM 1433 O O . TYR A 1 173 ? -17.822 -5.038 21.917 1.00 89.94 173 TYR A O 1
ATOM 1441 N N . SER A 1 174 ? -18.866 -4.208 23.706 1.00 87.50 174 SER A N 1
ATOM 1442 C CA . SER A 1 174 ? -19.606 -5.443 23.965 1.00 87.50 174 SER A CA 1
ATOM 1443 C C . SER A 1 174 ? -20.444 -5.841 22.744 1.00 87.50 174 SER A C 1
ATOM 1445 O O . SER A 1 174 ? -21.293 -5.079 22.288 1.00 87.50 174 SER A O 1
ATOM 1447 N N . GLY A 1 175 ? -20.180 -7.034 22.203 1.00 85.31 175 GLY A N 1
ATOM 1448 C CA . GLY A 1 175 ? -20.865 -7.558 21.018 1.00 85.31 175 GLY A CA 1
ATOM 1449 C C . GLY A 1 175 ? -20.321 -7.070 19.671 1.00 85.31 175 GLY A C 1
ATOM 1450 O O . GLY A 1 175 ? -20.903 -7.420 18.649 1.00 85.31 175 GLY A O 1
ATOM 1451 N N . ILE A 1 176 ? -19.226 -6.300 19.649 1.00 91.00 176 ILE A N 1
ATOM 1452 C CA . ILE A 1 176 ? -18.566 -5.833 18.422 1.00 91.00 176 ILE A CA 1
ATOM 1453 C C . ILE A 1 176 ? -17.090 -6.241 18.472 1.00 91.00 176 ILE A C 1
ATOM 1455 O O . ILE A 1 176 ? -16.318 -5.722 19.279 1.00 91.00 176 ILE A O 1
ATOM 1459 N N . ASP A 1 177 ? -16.689 -7.163 17.599 1.00 92.38 177 ASP A N 1
ATOM 1460 C CA . ASP A 1 177 ? -15.281 -7.501 17.384 1.00 92.38 177 ASP A CA 1
ATOM 1461 C C . ASP A 1 177 ? -14.627 -6.600 16.320 1.00 92.38 177 ASP A C 1
ATOM 1463 O O . ASP A 1 177 ? -15.266 -5.731 15.718 1.00 92.38 177 ASP A O 1
ATOM 1467 N N . SER A 1 178 ? -13.320 -6.770 16.112 1.00 94.50 178 SER A N 1
ATOM 1468 C CA . SER A 1 178 ? -12.555 -5.945 15.174 1.00 94.50 178 SER A CA 1
ATOM 1469 C C . SER A 1 178 ? -12.963 -6.142 13.713 1.00 94.50 178 SER A C 1
ATOM 1471 O O . SER A 1 178 ? -12.855 -5.198 12.931 1.00 94.50 178 SER A O 1
ATOM 1473 N N . GLU A 1 179 ? -13.440 -7.331 13.339 1.00 93.19 179 GLU A N 1
ATOM 1474 C CA . GLU A 1 179 ? -13.903 -7.637 11.983 1.00 93.19 179 GLU A CA 1
ATOM 1475 C C . GLU A 1 179 ? -15.248 -6.961 11.699 1.00 93.19 179 GLU A C 1
ATOM 1477 O O . GLU A 1 179 ? -15.370 -6.212 10.729 1.00 93.19 179 GLU A O 1
ATOM 1482 N N . THR A 1 180 ? -16.206 -7.093 12.620 1.00 91.81 180 THR A N 1
ATOM 1483 C CA . THR A 1 180 ? -17.496 -6.391 12.565 1.00 91.81 180 THR A CA 1
ATOM 1484 C C . THR A 1 180 ? -17.293 -4.877 12.551 1.00 91.81 180 THR A C 1
ATOM 1486 O O . THR A 1 180 ? -17.911 -4.162 11.761 1.00 91.81 180 THR A O 1
ATOM 1489 N N . TRP A 1 181 ? -16.389 -4.364 13.394 1.00 95.06 181 TRP A N 1
ATOM 1490 C CA . TRP A 1 181 ? -16.056 -2.942 13.401 1.00 95.06 181 TRP A CA 1
ATOM 1491 C C . TRP A 1 181 ? -15.450 -2.500 12.066 1.00 95.06 181 TRP A C 1
ATOM 1493 O O . TRP A 1 181 ? -15.821 -1.442 11.555 1.00 95.06 181 TRP A O 1
ATOM 1503 N N . TRP A 1 182 ? -14.544 -3.286 11.476 1.00 94.81 182 TRP A N 1
ATOM 1504 C CA . TRP A 1 182 ? -13.968 -2.967 10.169 1.00 94.81 182 TRP A CA 1
ATOM 1505 C C . TRP A 1 182 ? -15.058 -2.857 9.102 1.00 94.81 182 TRP A C 1
ATOM 1507 O O . TRP A 1 182 ? -15.110 -1.847 8.402 1.00 94.81 182 TRP A O 1
ATOM 1517 N N . ASP A 1 183 ? -15.980 -3.815 9.031 1.00 86.81 183 ASP A N 1
ATOM 1518 C CA . ASP A 1 183 ? -17.067 -3.792 8.048 1.00 86.81 183 ASP A CA 1
ATOM 1519 C C . ASP A 1 183 ? -17.992 -2.579 8.188 1.00 86.81 183 ASP A C 1
ATOM 1521 O O . ASP A 1 183 ? -18.426 -2.020 7.178 1.00 86.81 183 ASP A O 1
ATOM 1525 N N . MET A 1 184 ? -18.228 -2.120 9.420 1.00 87.62 184 MET A N 1
ATOM 1526 C CA . MET A 1 184 ? -18.997 -0.902 9.687 1.00 87.62 184 MET A CA 1
ATOM 1527 C C . MET A 1 184 ? -18.240 0.382 9.313 1.00 87.62 184 MET A C 1
ATOM 1529 O O . MET A 1 184 ? -18.863 1.355 8.899 1.00 87.62 184 MET A O 1
ATOM 1533 N N . ASN A 1 185 ? -16.910 0.418 9.452 1.00 90.75 185 ASN A N 1
ATOM 1534 C CA . ASN A 1 185 ? -16.135 1.665 9.372 1.00 90.75 185 ASN A CA 1
ATOM 1535 C C . ASN A 1 185 ? -15.279 1.800 8.100 1.00 90.75 185 ASN A C 1
ATOM 1537 O O . ASN A 1 185 ? -14.803 2.898 7.803 1.00 90.75 185 ASN A O 1
ATOM 1541 N N . LYS A 1 186 ? -15.083 0.734 7.315 1.00 89.19 186 LYS A N 1
ATOM 1542 C CA . LYS A 1 186 ? -14.184 0.729 6.146 1.00 89.19 186 LYS A CA 1
ATOM 1543 C C . LYS A 1 186 ? -14.518 1.791 5.099 1.00 89.19 186 LYS A C 1
ATOM 1545 O O . LYS A 1 186 ? -13.618 2.375 4.505 1.00 89.19 186 LYS A O 1
ATOM 1550 N N . TYR A 1 187 ? -15.790 2.134 4.932 1.00 85.69 187 TYR A N 1
ATOM 1551 C CA . TYR A 1 187 ? -16.198 3.208 4.025 1.00 85.69 187 TYR A CA 1
ATOM 1552 C C . TYR A 1 187 ? -15.787 4.585 4.541 1.00 85.69 187 TYR A C 1
ATOM 1554 O O . TYR A 1 187 ? -15.243 5.382 3.786 1.00 85.69 187 TYR A O 1
ATOM 1562 N N . HIS A 1 188 ? -15.933 4.851 5.841 1.00 89.38 188 HIS A N 1
ATOM 1563 C CA . HIS A 1 188 ? -15.435 6.089 6.442 1.00 89.38 188 HIS A CA 1
ATOM 1564 C C . HIS A 1 188 ? -13.914 6.204 6.384 1.00 89.38 188 HIS A C 1
ATOM 1566 O O . HIS A 1 188 ? -13.385 7.300 6.202 1.00 89.38 188 HIS A O 1
ATOM 1572 N N . ILE A 1 189 ? -13.210 5.082 6.536 1.00 96.19 189 ILE A N 1
ATOM 1573 C CA . ILE A 1 189 ? -11.754 5.029 6.401 1.00 96.19 189 ILE A CA 1
ATOM 1574 C C . ILE A 1 189 ? -11.362 5.404 4.970 1.00 96.19 189 ILE A C 1
ATOM 1576 O O . ILE A 1 189 ? -10.510 6.275 4.793 1.00 96.19 189 ILE A O 1
ATOM 1580 N N . TRP A 1 190 ? -12.020 4.822 3.962 1.00 94.06 190 TRP A N 1
ATOM 1581 C CA . TRP A 1 190 ? -11.780 5.169 2.560 1.00 94.06 190 TRP A CA 1
ATOM 1582 C C . TRP A 1 190 ? -12.094 6.640 2.260 1.00 94.06 190 TRP A C 1
ATOM 1584 O O . TRP A 1 190 ? -11.255 7.331 1.686 1.00 94.06 190 TRP A O 1
ATOM 1594 N N . GLU A 1 191 ? -13.232 7.162 2.725 1.00 89.12 191 GLU A N 1
ATOM 1595 C CA . GLU A 1 191 ? -13.576 8.585 2.582 1.00 89.12 191 GLU A CA 1
ATOM 1596 C C . GLU A 1 191 ? -12.531 9.502 3.232 1.00 89.12 191 GLU A C 1
ATOM 1598 O O . GLU A 1 191 ? -12.139 10.519 2.655 1.00 89.12 191 GLU A O 1
ATOM 1603 N N . SER A 1 192 ? -12.003 9.126 4.400 1.00 95.50 192 SER A N 1
ATOM 1604 C CA . SER A 1 192 ? -10.915 9.863 5.047 1.00 95.50 192 SER A CA 1
ATOM 1605 C C . SER A 1 192 ? -9.641 9.876 4.188 1.00 95.50 192 SER A C 1
ATOM 1607 O O . SER A 1 192 ? -9.005 10.922 4.032 1.00 95.50 192 SER A O 1
ATOM 1609 N N . MET A 1 193 ? -9.297 8.746 3.556 1.00 96.81 193 MET A N 1
ATOM 1610 C CA . MET A 1 193 ? -8.180 8.668 2.606 1.00 96.81 193 MET A CA 1
ATOM 1611 C C . MET A 1 193 ? -8.427 9.534 1.360 1.00 96.81 193 MET A C 1
ATOM 1613 O O . MET A 1 193 ? -7.529 10.265 0.938 1.00 96.81 193 MET A O 1
ATOM 1617 N N . LEU A 1 194 ? -9.639 9.526 0.793 1.00 92.81 194 LEU A N 1
ATOM 1618 C CA . LEU A 1 194 ? -10.010 10.393 -0.334 1.00 92.81 194 LEU A CA 1
ATOM 1619 C C . LEU A 1 194 ? -9.897 11.880 0.025 1.00 92.81 194 LEU A C 1
ATOM 1621 O O . LEU A 1 194 ? -9.420 12.680 -0.782 1.00 92.81 194 LEU A O 1
ATOM 1625 N N . CYS A 1 195 ? -10.270 12.255 1.250 1.00 93.12 195 CYS A N 1
ATOM 1626 C CA . CYS A 1 195 ? -10.087 13.615 1.750 1.00 93.12 195 CYS A CA 1
ATOM 1627 C C . CYS A 1 195 ? -8.599 13.986 1.854 1.00 93.12 195 CYS A C 1
ATOM 1629 O O . CYS A 1 195 ? -8.217 15.081 1.435 1.00 93.12 195 CYS A O 1
ATOM 1631 N N . GLY A 1 196 ? -7.754 13.067 2.334 1.00 94.94 196 GLY A N 1
ATOM 1632 C CA . GLY A 1 196 ? -6.297 13.226 2.323 1.00 94.94 196 GLY A CA 1
ATOM 1633 C C . GLY A 1 196 ? -5.739 13.413 0.911 1.00 94.94 196 GLY A C 1
ATOM 1634 O O . GLY A 1 196 ? -4.927 14.307 0.673 1.00 94.94 196 GLY A O 1
ATOM 1635 N N . TYR A 1 197 ? -6.243 12.648 -0.059 1.00 94.50 197 TYR A N 1
ATOM 1636 C CA . TYR A 1 197 ? -5.838 12.751 -1.463 1.00 94.50 197 TYR A CA 1
ATOM 1637 C C . TYR A 1 197 ? -6.248 14.084 -2.097 1.00 94.50 197 TYR A C 1
ATOM 1639 O O . TYR A 1 197 ? -5.428 14.735 -2.747 1.00 94.50 197 TYR A O 1
ATOM 1647 N N . LYS A 1 198 ? -7.483 14.540 -1.844 1.00 91.75 198 LYS A N 1
ATOM 1648 C CA . LYS A 1 198 ? -7.963 15.868 -2.260 1.00 91.75 198 LYS A CA 1
ATOM 1649 C C . LYS A 1 198 ? -7.095 16.976 -1.659 1.00 91.75 198 LYS A C 1
ATOM 1651 O O . LYS A 1 198 ? -6.696 17.896 -2.368 1.00 91.75 198 LYS A O 1
ATOM 1656 N N . GLN A 1 199 ? -6.741 16.871 -0.374 1.00 91.38 199 GLN A N 1
ATOM 1657 C CA . GLN A 1 199 ? -5.847 17.828 0.291 1.00 91.38 199 GLN A CA 1
ATOM 1658 C C . GLN A 1 199 ? -4.433 17.831 -0.305 1.00 91.38 199 GLN A C 1
ATOM 1660 O O . GLN A 1 199 ? -3.804 18.882 -0.389 1.00 91.38 199 GLN A O 1
ATOM 1665 N N . ALA A 1 200 ? -3.957 16.679 -0.774 1.00 89.06 200 ALA A N 1
ATOM 1666 C CA . ALA A 1 200 ? -2.700 16.534 -1.500 1.00 89.06 200 ALA A CA 1
ATOM 1667 C C . ALA A 1 200 ? -2.754 17.041 -2.962 1.00 89.06 200 ALA A C 1
ATOM 1669 O O . ALA A 1 200 ? -1.783 16.875 -3.709 1.00 89.06 200 ALA A O 1
ATOM 1670 N N . GLY A 1 201 ? -3.870 17.647 -3.387 1.00 88.50 201 GLY A N 1
ATOM 1671 C CA . GLY A 1 201 ? -4.076 18.180 -4.736 1.00 88.50 201 GLY A CA 1
ATOM 1672 C C . GLY A 1 201 ? -4.498 17.131 -5.769 1.00 88.50 201 GLY A C 1
ATOM 1673 O O . GLY A 1 201 ? -4.390 17.386 -6.972 1.00 88.50 201 GLY A O 1
ATOM 1674 N N . GLY A 1 202 ? -4.918 15.945 -5.328 1.00 87.75 202 GLY A N 1
ATOM 1675 C CA . GLY A 1 202 ? -5.488 14.899 -6.171 1.00 87.75 202 GLY A CA 1
ATOM 1676 C C . GLY A 1 202 ? -6.930 15.194 -6.587 1.00 87.75 202 GLY A C 1
ATOM 1677 O O . GLY A 1 202 ? -7.675 15.832 -5.844 1.00 87.75 202 GLY A O 1
ATOM 1678 N N . ASP A 1 203 ? -7.330 14.716 -7.767 1.00 84.94 203 ASP A N 1
ATOM 1679 C CA . ASP A 1 203 ? -8.728 14.753 -8.206 1.00 84.94 203 ASP A CA 1
ATOM 1680 C C . ASP A 1 203 ? -9.403 13.409 -7.918 1.00 84.94 203 ASP A C 1
ATOM 1682 O O . ASP A 1 203 ? -8.987 12.377 -8.439 1.00 84.94 203 ASP A O 1
ATOM 1686 N N . THR A 1 204 ? -10.442 13.422 -7.085 1.00 79.81 204 THR A N 1
ATOM 1687 C CA . THR A 1 204 ? -11.226 12.231 -6.734 1.00 79.81 204 THR A CA 1
ATOM 1688 C C . THR A 1 204 ? -12.417 11.995 -7.660 1.00 79.81 204 THR A C 1
ATOM 1690 O O . THR A 1 204 ? -13.000 10.913 -7.615 1.00 79.81 204 THR A O 1
ATOM 1693 N N . LYS A 1 205 ? -12.807 12.978 -8.486 1.00 72.69 205 LYS A N 1
ATOM 1694 C CA . LYS A 1 205 ? -14.010 12.894 -9.329 1.00 72.69 205 LYS A CA 1
ATOM 1695 C C . LYS A 1 205 ? -13.770 12.037 -10.569 1.00 72.69 205 LYS A C 1
ATOM 1697 O O . LYS A 1 205 ? -14.580 11.161 -10.876 1.00 72.69 205 LYS A O 1
ATOM 1702 N N . THR A 1 206 ? -12.665 12.296 -11.268 1.00 72.19 206 THR A N 1
ATOM 1703 C CA . THR A 1 206 ? -12.351 11.650 -12.554 1.00 72.19 206 THR A CA 1
ATOM 1704 C C . THR A 1 206 ? -11.397 10.468 -12.425 1.00 72.19 206 THR A C 1
ATOM 1706 O O . THR A 1 206 ? -11.324 9.633 -13.322 1.00 72.19 206 THR A O 1
ATOM 1709 N N . ASN A 1 207 ? -10.676 10.359 -11.308 1.00 75.44 207 ASN A N 1
ATOM 1710 C CA . ASN A 1 207 ? -9.695 9.303 -11.123 1.00 75.44 207 ASN A CA 1
ATOM 1711 C C . ASN A 1 207 ? -10.379 7.983 -10.743 1.00 75.44 207 ASN A C 1
ATOM 1713 O O . ASN A 1 207 ? -10.881 7.823 -9.629 1.00 75.44 207 ASN A O 1
ATOM 1717 N N . GLU A 1 208 ? -10.345 7.004 -11.645 1.00 74.62 208 GLU A N 1
ATOM 1718 C CA . GLU A 1 208 ? -10.880 5.656 -11.408 1.00 74.62 208 GLU A CA 1
ATOM 1719 C C . GLU A 1 208 ? -10.231 4.962 -10.202 1.00 74.62 208 GLU A C 1
ATOM 1721 O O . GLU A 1 208 ? -10.857 4.136 -9.535 1.00 74.62 208 GLU A O 1
ATOM 1726 N N . ASN A 1 209 ? -9.005 5.351 -9.833 1.00 77.44 209 ASN A N 1
ATOM 1727 C CA . ASN A 1 209 ? -8.351 4.833 -8.634 1.00 77.44 209 ASN A CA 1
ATOM 1728 C C . ASN A 1 209 ? -8.955 5.339 -7.318 1.00 77.44 209 ASN A C 1
ATOM 1730 O O . ASN A 1 209 ? -8.609 4.813 -6.264 1.00 77.44 209 ASN A O 1
ATOM 1734 N N . CYS A 1 210 ? -9.868 6.310 -7.363 1.00 80.69 210 CYS A N 1
ATOM 1735 C CA . CYS A 1 210 ? -10.582 6.816 -6.192 1.00 80.69 210 CYS A CA 1
ATOM 1736 C C . CYS A 1 210 ? -11.919 6.101 -5.928 1.00 80.69 210 CYS A C 1
ATOM 1738 O O . CYS A 1 210 ? -12.594 6.413 -4.945 1.00 80.69 210 CYS A O 1
ATOM 1740 N N . ARG A 1 211 ? -12.312 5.127 -6.762 1.00 82.00 211 ARG A N 1
ATOM 1741 C CA . ARG A 1 211 ? -13.454 4.247 -6.461 1.00 82.00 211 ARG A CA 1
ATOM 1742 C C . ARG A 1 211 ? -13.138 3.351 -5.262 1.00 82.00 211 ARG A C 1
ATOM 1744 O O . ARG A 1 211 ? -11.968 3.074 -4.997 1.00 82.00 211 ARG A O 1
ATOM 1751 N N . PHE A 1 212 ? -14.178 2.924 -4.539 1.00 79.88 212 PHE A N 1
ATOM 1752 C CA . PHE A 1 212 ? -14.004 2.043 -3.383 1.00 79.88 212 PHE A CA 1
ATOM 1753 C C . PHE A 1 212 ? -13.234 0.785 -3.809 1.00 79.88 212 PHE A C 1
ATOM 1755 O O . PHE A 1 212 ? -13.605 0.166 -4.810 1.00 79.88 212 PHE A O 1
ATOM 1762 N N . PRO A 1 213 ? -12.146 0.434 -3.111 1.00 78.56 213 PRO A N 1
ATOM 1763 C CA . PRO A 1 213 ? -11.259 -0.614 -3.571 1.00 78.56 213 PRO A CA 1
ATOM 1764 C C . PRO A 1 213 ? -11.877 -1.997 -3.354 1.00 78.56 213 PRO A C 1
ATOM 1766 O O . PRO A 1 213 ? -12.392 -2.321 -2.287 1.00 78.56 213 PRO A O 1
ATOM 1769 N N . ASP A 1 214 ? -11.738 -2.853 -4.357 1.00 74.62 214 ASP A N 1
ATOM 1770 C CA . ASP A 1 214 ? -12.089 -4.276 -4.329 1.00 74.62 214 ASP A CA 1
ATOM 1771 C C . ASP A 1 214 ? -11.027 -5.142 -3.615 1.00 74.62 214 ASP A C 1
ATOM 1773 O O . ASP A 1 214 ? -11.135 -6.367 -3.546 1.00 74.62 214 ASP A O 1
ATOM 1777 N N . THR A 1 215 ? -10.004 -4.508 -3.035 1.00 72.06 215 THR A N 1
ATOM 1778 C CA . THR A 1 215 ? -8.841 -5.164 -2.429 1.00 72.06 215 THR A CA 1
ATOM 1779 C C . THR A 1 215 ? -9.093 -5.729 -1.026 1.00 72.06 215 THR A C 1
ATOM 1781 O O . THR A 1 215 ? -8.383 -6.646 -0.619 1.00 72.06 215 THR A O 1
ATOM 1784 N N . ASP A 1 216 ? -10.096 -5.253 -0.279 1.00 64.69 216 ASP A N 1
ATOM 1785 C CA . ASP A 1 216 ? -10.356 -5.672 1.117 1.00 64.69 216 ASP A CA 1
ATOM 1786 C C . ASP A 1 216 ? -10.697 -7.174 1.259 1.00 64.69 216 ASP A C 1
ATOM 1788 O O . ASP A 1 216 ? -10.373 -7.802 2.267 1.00 64.69 216 ASP A O 1
ATOM 1792 N N . GLY A 1 217 ? -11.267 -7.787 0.214 1.00 73.31 217 GLY A N 1
ATOM 1793 C CA . GLY A 1 217 ? -11.566 -9.227 0.170 1.00 73.31 217 GLY A CA 1
ATOM 1794 C C . GLY A 1 217 ? -10.436 -10.107 -0.381 1.00 73.31 217 GLY A C 1
ATOM 1795 O O . GLY A 1 217 ? -10.523 -11.334 -0.330 1.00 73.31 217 GLY A O 1
ATOM 1796 N N . VAL A 1 218 ? -9.372 -9.510 -0.924 1.00 85.25 218 VAL A N 1
ATOM 1797 C CA . VAL A 1 218 ? -8.252 -10.254 -1.513 1.00 85.25 218 VAL A CA 1
ATOM 1798 C C . VAL A 1 218 ? -7.233 -10.567 -0.416 1.00 85.25 218 VAL A C 1
ATOM 1800 O O . VAL A 1 218 ? -6.796 -9.637 0.257 1.00 85.25 218 VAL A O 1
ATOM 1803 N N . PRO A 1 219 ? -6.786 -11.824 -0.233 1.00 90.56 219 PRO A N 1
ATOM 1804 C CA . PRO A 1 219 ? -5.761 -12.168 0.754 1.00 90.56 219 PRO A CA 1
ATOM 1805 C C . PRO A 1 219 ? -4.513 -11.278 0.663 1.00 90.56 219 PRO A C 1
ATOM 1807 O O . PRO A 1 219 ? -3.974 -11.085 -0.428 1.00 90.56 219 PRO A O 1
ATOM 1810 N N . GLN A 1 220 ? -4.009 -10.792 1.804 1.00 93.06 220 GLN A N 1
ATOM 1811 C CA . GLN A 1 220 ? -2.910 -9.814 1.848 1.00 93.06 220 GLN A CA 1
ATOM 1812 C C . GLN A 1 220 ? -1.668 -10.260 1.064 1.00 93.06 220 GLN A C 1
ATOM 1814 O O . GLN A 1 220 ? -1.082 -9.461 0.341 1.00 93.06 220 GLN A O 1
ATOM 1819 N N . PHE A 1 221 ? -1.311 -11.545 1.132 1.00 90.31 221 PHE A N 1
ATOM 1820 C CA . PHE A 1 221 ? -0.190 -12.100 0.369 1.00 90.31 221 PHE A CA 1
ATOM 1821 C C . PHE A 1 221 ? -0.336 -11.879 -1.138 1.00 90.31 221 PHE A C 1
ATOM 1823 O O . PHE A 1 221 ? 0.617 -11.465 -1.791 1.00 90.31 221 PHE A O 1
ATOM 1830 N N . LEU A 1 222 ? -1.532 -12.105 -1.686 1.00 89.06 222 LEU A N 1
ATOM 1831 C CA . LEU A 1 222 ? -1.786 -11.933 -3.116 1.00 89.06 222 LEU A CA 1
ATOM 1832 C C . LEU A 1 222 ? -1.725 -10.460 -3.518 1.00 89.06 222 LEU A C 1
ATOM 1834 O O . LEU A 1 222 ? -1.237 -10.150 -4.599 1.00 89.06 222 LEU A O 1
ATOM 1838 N N . ARG A 1 223 ? -2.155 -9.552 -2.635 1.00 92.50 223 ARG A N 1
ATOM 1839 C CA . ARG A 1 223 ? -2.056 -8.109 -2.880 1.00 92.50 223 ARG A CA 1
ATOM 1840 C C . ARG A 1 223 ? -0.620 -7.612 -2.846 1.00 92.50 223 ARG A C 1
ATOM 1842 O O . ARG A 1 223 ? -0.232 -6.856 -3.722 1.00 92.50 223 ARG A O 1
ATOM 1849 N N . TRP A 1 224 ? 0.179 -8.052 -1.875 1.00 92.81 224 TRP A N 1
ATOM 1850 C CA . TRP A 1 224 ? 1.603 -7.707 -1.822 1.00 92.81 224 TRP A CA 1
ATOM 1851 C C . TRP A 1 224 ? 2.366 -8.298 -3.007 1.00 92.81 224 TRP A C 1
ATOM 1853 O O . TRP A 1 224 ? 3.250 -7.646 -3.551 1.00 92.81 224 TRP A O 1
ATOM 1863 N N . PHE A 1 225 ? 1.993 -9.500 -3.453 1.00 88.25 225 PHE A N 1
ATOM 1864 C CA . PHE A 1 225 ? 2.564 -10.100 -4.655 1.00 88.25 225 PHE A CA 1
ATOM 1865 C C . PHE A 1 225 ? 2.183 -9.332 -5.934 1.00 88.25 225 PHE A C 1
ATOM 1867 O O . PHE A 1 225 ? 3.025 -9.143 -6.815 1.00 88.25 225 PHE A O 1
ATOM 1874 N N . GLN A 1 226 ? 0.950 -8.825 -6.017 1.00 89.69 226 GLN A N 1
ATOM 1875 C CA . GLN A 1 226 ? 0.528 -7.930 -7.095 1.00 89.69 226 GLN A CA 1
ATOM 1876 C C . GLN A 1 226 ? 1.282 -6.592 -7.054 1.00 89.69 226 GLN A C 1
ATOM 1878 O O . GLN A 1 226 ? 1.863 -6.208 -8.065 1.00 89.69 226 GLN A O 1
ATOM 1883 N N . GLU A 1 227 ? 1.369 -5.937 -5.891 1.00 92.69 227 GLU A N 1
ATOM 1884 C CA . GLU A 1 227 ? 2.120 -4.684 -5.701 1.00 92.69 227 GLU A CA 1
ATOM 1885 C C . GLU A 1 227 ? 3.604 -4.853 -6.083 1.00 92.69 227 GLU A C 1
ATOM 1887 O O . GLU A 1 227 ? 4.200 -3.981 -6.727 1.00 92.69 227 GLU A O 1
ATOM 1892 N N . TRP A 1 228 ? 4.202 -5.999 -5.737 1.00 89.88 228 TRP A N 1
ATOM 1893 C CA . TRP A 1 228 ? 5.567 -6.344 -6.136 1.00 89.88 228 TRP A CA 1
ATOM 1894 C C . TRP A 1 228 ? 5.687 -6.483 -7.647 1.00 89.88 228 TRP A C 1
ATOM 1896 O O . TRP A 1 228 ? 6.609 -5.917 -8.230 1.00 89.88 228 TRP A O 1
ATOM 1906 N N . THR A 1 229 ? 4.748 -7.186 -8.282 1.00 88.69 229 THR A N 1
ATOM 1907 C CA . THR A 1 229 ? 4.775 -7.405 -9.730 1.00 88.69 229 THR A CA 1
ATOM 1908 C C . THR A 1 229 ? 4.604 -6.100 -10.502 1.00 88.69 229 THR A C 1
ATOM 1910 O O . THR A 1 229 ? 5.354 -5.843 -11.438 1.00 88.69 229 THR A O 1
ATOM 1913 N N . GLU A 1 230 ? 3.670 -5.245 -10.088 1.00 91.25 230 GLU A N 1
ATOM 1914 C CA . GLU A 1 230 ? 3.468 -3.918 -10.679 1.00 91.25 230 GLU A CA 1
ATOM 1915 C C . GLU A 1 230 ? 4.746 -3.078 -10.577 1.00 91.25 230 GLU A C 1
ATOM 1917 O O . GLU A 1 230 ? 5.208 -2.515 -11.570 1.00 91.25 230 GLU A O 1
ATOM 1922 N N . THR A 1 231 ? 5.364 -3.050 -9.391 1.00 90.25 231 THR A N 1
ATOM 1923 C CA . THR A 1 231 ? 6.629 -2.334 -9.166 1.00 90.25 231 THR A CA 1
ATOM 1924 C C . THR A 1 231 ? 7.750 -2.908 -10.030 1.00 90.25 231 THR A C 1
ATOM 1926 O O . THR A 1 231 ? 8.501 -2.156 -10.650 1.00 90.25 231 THR A O 1
ATOM 1929 N N . PHE A 1 232 ? 7.847 -4.237 -10.095 1.00 88.94 232 PHE A N 1
ATOM 1930 C CA . PHE A 1 232 ? 8.835 -4.941 -10.898 1.00 88.94 232 PHE A CA 1
ATOM 1931 C C . PHE A 1 232 ? 8.708 -4.602 -12.380 1.00 88.94 232 PHE A C 1
ATOM 1933 O O . PHE A 1 232 ? 9.692 -4.202 -12.999 1.00 88.94 232 PHE A O 1
ATOM 1940 N N . CYS A 1 233 ? 7.502 -4.711 -12.939 1.00 89.00 233 CYS A N 1
ATOM 1941 C CA . CYS A 1 233 ? 7.263 -4.458 -14.353 1.00 89.00 233 CYS A CA 1
ATOM 1942 C C . CYS A 1 233 ? 7.512 -3.001 -14.736 1.00 89.00 233 CYS A C 1
ATOM 1944 O O . CYS A 1 233 ? 8.174 -2.752 -15.742 1.00 89.00 233 CYS A O 1
ATOM 1946 N N . VAL A 1 234 ? 7.064 -2.046 -13.915 1.00 90.31 234 VAL A N 1
ATOM 1947 C CA . VAL A 1 234 ? 7.294 -0.618 -14.176 1.00 90.31 234 VAL A CA 1
ATOM 1948 C C . VAL A 1 234 ? 8.788 -0.289 -14.155 1.00 90.31 234 VAL A C 1
ATOM 1950 O O . VAL A 1 234 ? 9.295 0.275 -15.118 1.00 90.31 234 VAL A O 1
ATOM 1953 N N . THR A 1 235 ? 9.522 -0.679 -13.108 1.00 90.19 235 THR A N 1
ATOM 1954 C CA . THR A 1 235 ? 10.959 -0.367 -13.021 1.00 90.19 235 THR A CA 1
ATOM 1955 C C . THR A 1 235 ? 11.780 -1.128 -14.059 1.00 90.19 235 THR A C 1
ATOM 1957 O O . THR A 1 235 ? 12.721 -0.571 -14.622 1.00 90.19 235 THR A O 1
ATOM 1960 N N . ARG A 1 236 ? 11.429 -2.385 -14.361 1.00 89.81 236 ARG A N 1
ATOM 1961 C CA . ARG A 1 236 ? 12.078 -3.142 -15.438 1.00 89.81 236 ARG A CA 1
ATOM 1962 C C . ARG A 1 236 ? 11.910 -2.432 -16.782 1.00 89.81 236 ARG A C 1
ATOM 1964 O O . ARG A 1 236 ? 12.882 -2.355 -17.527 1.00 89.81 236 ARG A O 1
ATOM 1971 N N . GLN A 1 237 ? 10.718 -1.908 -17.072 1.00 90.25 237 GLN A N 1
ATOM 1972 C CA . GLN A 1 237 ? 10.456 -1.158 -18.301 1.00 90.25 237 GLN A CA 1
ATOM 1973 C C . GLN A 1 237 ? 11.225 0.171 -18.336 1.00 90.25 237 GLN A C 1
ATOM 1975 O O . GLN A 1 237 ? 11.853 0.473 -19.344 1.00 90.25 237 GLN A O 1
ATOM 1980 N N . GLU A 1 238 ? 11.257 0.925 -17.232 1.00 91.81 238 GLU A N 1
ATOM 1981 C CA . GLU A 1 238 ? 12.038 2.171 -17.131 1.00 91.81 238 GLU A CA 1
ATOM 1982 C C . GLU A 1 238 ? 13.538 1.928 -17.408 1.00 91.81 238 GLU A C 1
ATOM 1984 O O . GLU A 1 238 ? 14.158 2.671 -18.169 1.00 91.81 238 GLU A O 1
ATOM 1989 N N . LEU A 1 239 ? 14.116 0.856 -16.850 1.00 91.94 239 LEU A N 1
ATOM 1990 C CA . LEU A 1 239 ? 15.512 0.470 -17.101 1.00 91.94 239 LEU A CA 1
ATOM 1991 C C . LEU A 1 239 ? 15.733 -0.033 -18.534 1.00 91.94 239 LEU A C 1
ATOM 1993 O O . LEU A 1 239 ? 16.781 0.223 -19.120 1.00 91.94 239 LEU A O 1
ATOM 1997 N N . TYR A 1 240 ? 14.755 -0.734 -19.109 1.00 90.50 240 TYR A N 1
ATOM 1998 C CA . TYR A 1 240 ? 14.798 -1.150 -20.510 1.00 90.50 240 TYR A CA 1
ATOM 1999 C C . TYR A 1 240 ? 14.831 0.057 -21.457 1.0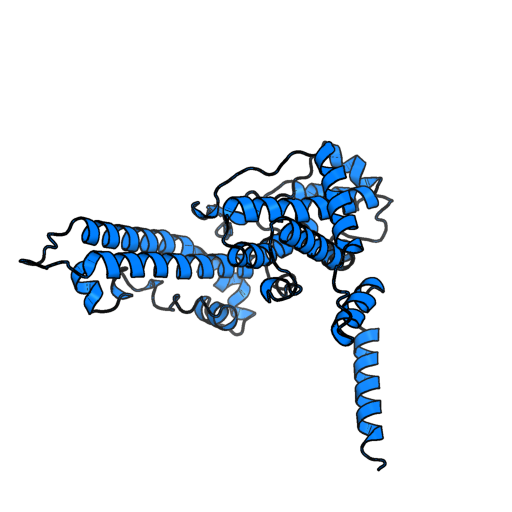0 90.50 240 TYR A C 1
ATOM 2001 O O . TYR A 1 240 ? 15.646 0.108 -22.378 1.00 90.50 240 TYR A O 1
ATOM 2009 N N . ASP A 1 241 ? 13.990 1.061 -21.202 1.00 92.12 241 ASP A N 1
ATOM 2010 C CA . ASP A 1 241 ? 13.963 2.302 -21.975 1.00 92.12 241 ASP A CA 1
ATOM 2011 C C . ASP A 1 241 ? 15.259 3.120 -21.807 1.00 92.12 241 ASP A C 1
ATOM 2013 O O . ASP A 1 241 ? 15.710 3.752 -22.771 1.00 92.12 241 ASP A O 1
ATOM 2017 N N . GLU A 1 242 ? 15.893 3.075 -20.625 1.00 93.00 242 GLU A N 1
ATOM 2018 C CA . GLU A 1 242 ? 17.227 3.651 -20.388 1.00 93.00 242 GLU A CA 1
ATOM 2019 C C . GLU A 1 242 ? 18.281 2.972 -21.273 1.00 93.00 242 GLU A C 1
ATOM 2021 O O . GLU A 1 242 ? 18.996 3.673 -21.989 1.00 93.00 242 GLU A O 1
ATOM 2026 N N . VAL A 1 243 ? 18.328 1.632 -21.300 1.00 90.88 243 VAL A N 1
ATOM 2027 C CA . VAL A 1 243 ? 19.229 0.866 -22.184 1.00 90.88 243 VAL A CA 1
ATOM 2028 C C . VAL A 1 243 ? 18.998 1.251 -23.641 1.00 90.88 243 VAL A C 1
ATOM 2030 O O . VAL A 1 243 ? 19.937 1.643 -24.327 1.00 90.88 243 VAL A O 1
ATOM 2033 N N . ARG A 1 244 ? 17.743 1.238 -24.105 1.00 90.62 244 ARG A N 1
ATOM 2034 C CA . ARG A 1 244 ? 17.410 1.604 -25.489 1.00 90.62 244 ARG A CA 1
ATOM 2035 C C . ARG A 1 244 ? 17.896 2.998 -25.860 1.00 90.62 244 ARG A C 1
ATOM 2037 O O . ARG A 1 244 ? 18.409 3.195 -26.954 1.00 90.62 244 ARG A O 1
ATOM 2044 N N . THR A 1 245 ? 17.736 3.963 -24.962 1.00 91.69 245 THR A N 1
ATOM 2045 C CA . THR A 1 245 ? 18.126 5.352 -25.226 1.00 91.69 245 THR A CA 1
ATOM 2046 C C . THR A 1 245 ? 19.643 5.523 -25.210 1.00 91.69 245 THR A C 1
ATOM 2048 O O . THR A 1 245 ? 20.190 6.187 -26.085 1.00 91.69 245 THR A O 1
ATOM 2051 N N . LYS A 1 246 ? 20.327 4.925 -24.228 1.00 90.31 246 LYS A N 1
ATOM 2052 C CA . LYS A 1 246 ? 21.778 5.062 -24.034 1.00 90.31 246 LYS A CA 1
ATOM 2053 C C . LYS A 1 246 ? 22.612 4.223 -24.994 1.00 90.31 246 LYS A C 1
ATOM 2055 O O . LYS A 1 246 ? 23.764 4.556 -25.222 1.00 90.31 246 LYS A O 1
ATOM 2060 N N . CYS A 1 247 ? 22.041 3.163 -25.554 1.00 88.38 247 CYS A N 1
ATOM 2061 C CA . CYS A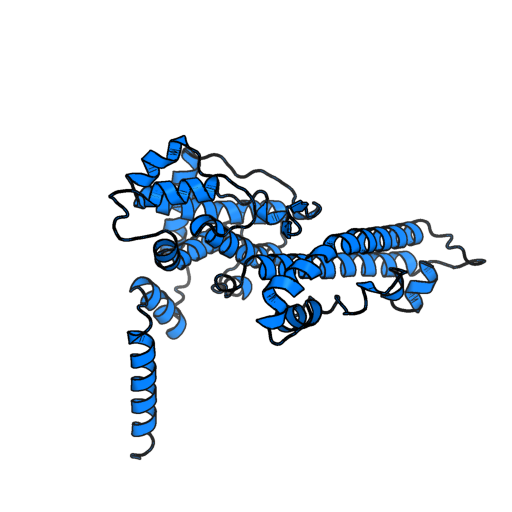 1 247 ? 22.710 2.307 -26.528 1.00 88.38 247 CYS A CA 1
ATOM 2062 C C . CYS A 1 247 ? 22.341 2.641 -27.982 1.00 88.38 247 CYS A C 1
ATOM 2064 O O . CYS A 1 247 ? 22.883 2.026 -28.892 1.00 88.38 247 CYS A O 1
ATOM 2066 N N . ALA A 1 248 ? 21.451 3.613 -28.230 1.00 84.88 248 ALA A N 1
ATOM 2067 C CA . ALA A 1 248 ? 20.989 3.950 -29.582 1.00 84.88 248 ALA A CA 1
ATOM 2068 C C . ALA A 1 248 ? 22.121 4.391 -30.529 1.00 84.88 248 ALA A C 1
ATOM 2070 O O . ALA A 1 248 ? 22.023 4.195 -31.739 1.00 84.88 248 ALA A O 1
ATOM 2071 N N . THR A 1 249 ? 23.180 4.996 -29.986 1.00 79.12 249 THR A N 1
ATOM 2072 C CA . THR A 1 249 ? 24.360 5.472 -30.726 1.00 79.12 249 THR A CA 1
ATOM 2073 C C . THR A 1 249 ? 25.595 4.600 -30.522 1.00 79.12 249 THR A C 1
ATOM 2075 O O . THR A 1 249 ? 26.657 4.921 -31.056 1.00 79.12 249 THR A O 1
ATOM 2078 N N . ALA A 1 250 ? 25.469 3.503 -29.771 1.00 80.62 250 ALA A N 1
ATOM 2079 C CA . ALA A 1 250 ? 26.603 2.676 -29.407 1.00 80.62 250 ALA A CA 1
ATOM 2080 C C . ALA A 1 250 ? 27.098 1.881 -30.619 1.00 80.62 250 ALA A C 1
ATOM 2082 O O . ALA A 1 250 ? 26.351 1.139 -31.257 1.00 80.62 250 ALA A O 1
ATOM 2083 N N . GLU A 1 251 ? 28.393 1.990 -30.910 1.00 75.69 251 GLU A N 1
ATOM 2084 C CA . GLU A 1 251 ? 29.054 1.155 -31.907 1.00 75.69 251 GLU A CA 1
ATOM 2085 C C . GLU A 1 251 ? 29.755 -0.025 -31.225 1.00 75.69 251 GLU A C 1
ATOM 2087 O O . GLU A 1 251 ? 30.649 0.143 -30.388 1.00 75.69 251 GLU A O 1
ATOM 2092 N N . CYS A 1 252 ? 29.372 -1.243 -31.612 1.00 70.31 252 CYS A N 1
ATOM 2093 C CA . CYS A 1 252 ? 30.068 -2.461 -31.208 1.00 70.31 252 CYS A CA 1
ATOM 2094 C C . CYS A 1 252 ? 31.294 -2.674 -32.102 1.00 70.31 252 CYS A C 1
ATOM 2096 O O . CYS A 1 252 ? 31.174 -3.109 -33.247 1.00 70.31 252 CYS A O 1
ATOM 2098 N N . THR A 1 253 ? 32.491 -2.418 -31.570 1.00 69.94 253 THR A N 1
ATOM 2099 C CA . THR A 1 253 ? 33.754 -2.697 -32.272 1.00 69.94 253 THR A CA 1
ATOM 2100 C C . THR A 1 253 ? 34.438 -3.900 -31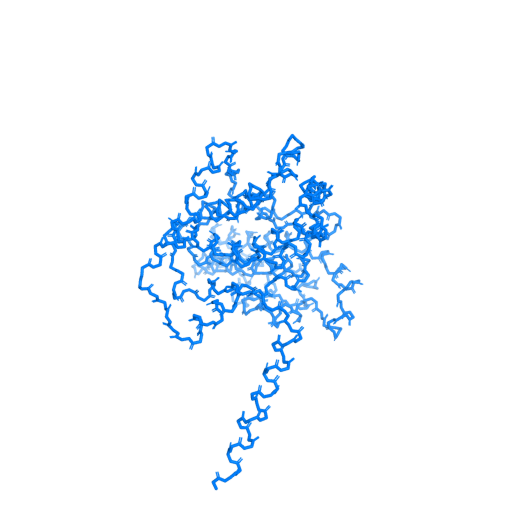.629 1.00 69.94 253 THR A C 1
ATOM 2102 O O . THR A 1 253 ? 34.740 -3.879 -30.438 1.00 69.94 253 THR A O 1
ATOM 2105 N N . ASN A 1 254 ? 34.707 -4.962 -32.398 1.00 64.06 254 ASN A N 1
ATOM 2106 C CA . ASN A 1 254 ? 35.373 -6.185 -31.913 1.00 64.06 254 ASN A CA 1
ATOM 2107 C C . ASN A 1 254 ? 34.707 -6.829 -30.674 1.00 64.06 254 ASN A C 1
ATOM 2109 O O . ASN A 1 254 ? 35.398 -7.330 -29.787 1.00 64.06 254 ASN A O 1
ATOM 2113 N N . GLY A 1 255 ? 33.371 -6.793 -30.595 1.00 67.25 255 GLY A N 1
ATOM 2114 C CA . GLY A 1 255 ? 32.618 -7.345 -29.461 1.00 67.25 255 GLY A CA 1
ATOM 2115 C C . GLY A 1 255 ? 32.732 -6.526 -28.171 1.00 67.25 255 GLY A C 1
ATOM 2116 O O . GLY A 1 255 ? 32.508 -7.061 -27.091 1.00 67.25 255 GLY A O 1
ATOM 2117 N N . ARG A 1 256 ? 33.125 -5.247 -28.258 1.00 64.25 256 ARG A N 1
ATOM 2118 C CA . ARG A 1 256 ? 33.093 -4.306 -27.134 1.00 64.25 256 ARG A CA 1
ATOM 2119 C C . ARG A 1 256 ? 32.329 -3.048 -27.509 1.00 64.25 256 ARG A C 1
ATOM 2121 O O . ARG A 1 256 ? 32.522 -2.490 -28.591 1.00 64.25 256 ARG A O 1
ATOM 2128 N N . ILE A 1 257 ? 31.519 -2.586 -26.566 1.00 73.69 257 ILE A N 1
ATOM 2129 C CA . ILE A 1 257 ? 30.918 -1.260 -26.602 1.00 73.69 257 ILE A CA 1
ATOM 2130 C C . ILE A 1 257 ? 31.920 -0.250 -26.066 1.00 73.69 257 ILE A C 1
ATOM 2132 O O . ILE A 1 257 ? 32.412 -0.380 -24.946 1.00 73.69 257 ILE A O 1
ATOM 2136 N N . ASN A 1 258 ? 32.202 0.773 -26.871 1.00 66.00 258 ASN A N 1
ATOM 2137 C CA . ASN A 1 258 ? 33.065 1.887 -26.475 1.00 66.00 258 ASN A CA 1
ATOM 2138 C C . ASN A 1 258 ? 32.294 3.022 -25.769 1.00 66.00 258 ASN A C 1
ATOM 2140 O O . ASN A 1 258 ? 32.899 4.004 -25.344 1.00 66.00 258 ASN A O 1
ATOM 2144 N N . GLU A 1 259 ? 30.975 2.888 -25.619 1.00 76.75 259 GLU A N 1
ATOM 2145 C CA . GLU A 1 259 ? 30.096 3.850 -24.955 1.00 76.75 259 GLU A CA 1
ATOM 2146 C C . GLU A 1 259 ? 29.815 3.439 -23.500 1.00 76.75 259 GLU A C 1
ATOM 2148 O O . GLU A 1 259 ? 29.009 2.553 -23.215 1.00 76.75 259 GLU A O 1
ATOM 2153 N N . SER A 1 260 ? 30.489 4.104 -22.558 1.00 82.50 260 SER A N 1
ATOM 2154 C CA . SER A 1 260 ? 30.402 3.790 -21.124 1.00 82.50 260 SER A CA 1
ATOM 2155 C C . SER A 1 260 ? 28.989 3.930 -20.552 1.00 82.50 260 SER A C 1
ATOM 2157 O O . SER A 1 260 ? 28.635 3.203 -19.624 1.00 82.50 260 SER A O 1
ATOM 2159 N N . GLU A 1 261 ? 28.170 4.830 -21.103 1.00 88.25 261 GLU A N 1
ATOM 2160 C CA . GLU A 1 261 ? 26.787 5.026 -20.667 1.00 88.25 261 GLU A CA 1
ATOM 2161 C C . GLU A 1 261 ? 25.889 3.832 -21.021 1.00 88.25 261 GLU A C 1
ATOM 2163 O O . GLU A 1 261 ? 25.059 3.436 -20.201 1.00 88.25 261 GLU A O 1
ATOM 2168 N N . CYS A 1 262 ? 26.086 3.220 -22.195 1.00 89.19 262 CYS A N 1
ATOM 2169 C CA . CYS A 1 262 ? 25.356 2.021 -22.604 1.00 89.19 262 CYS A CA 1
ATOM 2170 C C . CYS A 1 262 ? 25.707 0.828 -21.700 1.00 89.19 262 CYS A C 1
ATOM 2172 O O . CYS A 1 262 ? 24.809 0.194 -21.142 1.00 89.19 262 CYS A O 1
ATOM 2174 N N . THR A 1 263 ? 27.000 0.587 -21.446 1.00 88.44 263 THR A N 1
ATOM 2175 C CA . THR A 1 263 ? 27.445 -0.488 -20.541 1.00 88.44 263 THR A CA 1
ATOM 2176 C C . THR A 1 263 ? 26.860 -0.328 -19.136 1.00 88.44 263 THR A C 1
ATOM 2178 O O . THR A 1 263 ? 26.338 -1.285 -18.567 1.00 88.44 263 THR A O 1
ATOM 2181 N N . GLN A 1 264 ? 26.869 0.892 -18.587 1.00 91.38 264 GLN A N 1
ATOM 2182 C CA . GLN A 1 264 ? 26.277 1.163 -17.273 1.00 91.38 264 GLN A CA 1
ATOM 2183 C C . GLN A 1 264 ? 24.762 0.921 -17.250 1.00 91.38 264 GLN A C 1
ATOM 2185 O O . GLN A 1 264 ? 24.243 0.407 -16.258 1.00 91.38 264 GLN A O 1
ATOM 2190 N N . ALA A 1 265 ? 24.039 1.278 -18.315 1.00 92.19 265 ALA A N 1
ATOM 2191 C CA . ALA A 1 265 ? 22.607 1.004 -18.416 1.00 92.19 265 ALA A CA 1
ATOM 2192 C C . ALA A 1 265 ? 22.324 -0.511 -18.460 1.00 92.19 265 ALA A C 1
ATOM 2194 O O . ALA A 1 265 ? 21.453 -0.990 -17.726 1.00 92.19 265 ALA A O 1
ATOM 2195 N N . CYS A 1 266 ? 23.099 -1.273 -19.242 1.00 90.56 266 CYS A N 1
ATOM 2196 C CA . CYS A 1 266 ? 23.016 -2.735 -19.292 1.00 90.56 266 CYS A CA 1
ATOM 2197 C C . CYS A 1 266 ? 23.247 -3.361 -17.906 1.00 90.56 266 CYS A C 1
ATOM 2199 O O . CYS A 1 266 ? 22.414 -4.136 -17.429 1.00 90.56 266 CYS A O 1
ATOM 2201 N N . GLU A 1 267 ? 24.316 -2.959 -17.208 1.00 91.44 267 GLU A N 1
ATOM 2202 C CA . GLU A 1 267 ? 24.628 -3.443 -15.858 1.00 91.44 267 GLU A CA 1
ATOM 2203 C C . GLU A 1 267 ? 23.514 -3.116 -14.854 1.00 91.44 267 GLU A C 1
ATOM 2205 O O . GLU A 1 267 ? 23.132 -3.971 -14.051 1.00 91.44 267 GLU A O 1
ATOM 2210 N N . LYS A 1 268 ? 22.946 -1.902 -14.895 1.00 92.38 268 LYS A N 1
ATOM 2211 C CA . LYS A 1 268 ? 21.809 -1.528 -14.034 1.00 92.38 268 LYS A CA 1
ATOM 2212 C C . LYS A 1 268 ? 20.602 -2.432 -14.272 1.00 92.38 268 LYS A C 1
ATOM 2214 O O . LYS A 1 268 ? 20.034 -2.938 -13.301 1.00 92.38 268 LYS A O 1
ATOM 2219 N N . TYR A 1 269 ? 20.223 -2.654 -15.533 1.00 90.50 269 TYR A N 1
ATOM 2220 C CA . TYR A 1 269 ? 19.117 -3.548 -15.886 1.00 90.50 269 TYR A CA 1
ATOM 2221 C C . TYR A 1 269 ? 19.374 -4.972 -15.380 1.00 90.50 269 TYR A C 1
ATOM 2223 O O . TYR A 1 269 ? 18.525 -5.566 -14.709 1.00 90.50 269 TYR A O 1
ATOM 2231 N N . GLN A 1 270 ? 20.567 -5.505 -15.651 1.00 89.31 270 GLN A N 1
ATOM 2232 C CA . GLN A 1 270 ? 20.954 -6.856 -15.258 1.00 89.31 270 GLN A CA 1
ATOM 2233 C C . GLN A 1 270 ? 20.912 -7.037 -13.740 1.00 89.31 270 GLN A C 1
ATOM 2235 O O . GLN A 1 270 ? 20.275 -7.970 -13.245 1.00 89.31 270 GLN A O 1
ATOM 2240 N N . ASN A 1 271 ? 21.541 -6.120 -13.004 1.00 89.44 271 ASN A N 1
ATOM 2241 C CA . ASN A 1 271 ? 21.581 -6.136 -11.546 1.00 89.44 271 ASN A CA 1
ATOM 2242 C C . ASN A 1 271 ? 20.174 -6.053 -10.951 1.00 89.44 271 ASN A C 1
ATOM 2244 O O . ASN A 1 271 ? 19.858 -6.794 -10.017 1.00 89.44 271 ASN A O 1
ATOM 2248 N N . TYR A 1 272 ? 19.305 -5.212 -11.519 1.00 88.31 272 TYR A N 1
ATOM 2249 C CA . TYR A 1 272 ? 17.915 -5.116 -11.092 1.00 88.31 272 TYR A CA 1
ATOM 2250 C C . TYR A 1 272 ? 17.178 -6.449 -11.269 1.00 88.31 272 TYR A C 1
ATOM 2252 O O . TYR A 1 272 ? 16.677 -6.999 -10.287 1.00 88.31 272 TYR A O 1
ATOM 2260 N N . VAL A 1 273 ? 17.168 -7.021 -12.477 1.00 86.19 273 VAL A N 1
ATOM 2261 C CA . VAL A 1 273 ? 16.463 -8.285 -12.762 1.00 86.19 273 VAL A CA 1
ATOM 2262 C C . VAL A 1 273 ? 17.014 -9.441 -11.920 1.00 86.19 273 VAL A C 1
ATOM 2264 O O . VAL A 1 273 ? 16.236 -10.217 -11.364 1.00 86.19 273 VAL A O 1
ATOM 2267 N N . LEU A 1 274 ? 18.339 -9.548 -11.761 1.00 84.12 274 LEU A N 1
ATOM 2268 C CA . LEU A 1 274 ? 18.956 -10.582 -10.921 1.00 84.12 274 LEU A CA 1
ATOM 2269 C C . LEU A 1 274 ? 18.585 -10.428 -9.447 1.00 84.12 274 LEU A C 1
ATOM 2271 O O . LEU A 1 274 ? 18.254 -11.426 -8.808 1.00 84.12 274 LEU A O 1
ATOM 2275 N N . SER A 1 275 ? 18.566 -9.197 -8.925 1.00 83.06 275 SER A N 1
ATOM 2276 C CA . SER A 1 275 ? 18.163 -8.936 -7.536 1.00 83.06 275 SER A CA 1
ATOM 2277 C C . SER A 1 275 ? 16.714 -9.344 -7.248 1.00 83.06 275 SER A C 1
ATOM 2279 O O . SER A 1 275 ? 16.364 -9.622 -6.107 1.00 83.06 275 SER A O 1
ATOM 2281 N N . LYS A 1 276 ? 15.866 -9.412 -8.283 1.00 82.31 276 LYS A N 1
ATOM 2282 C CA . LYS A 1 276 ? 14.449 -9.780 -8.175 1.00 82.31 276 LYS A CA 1
ATOM 2283 C C . LYS A 1 276 ? 14.175 -11.266 -8.346 1.00 82.31 276 LYS A C 1
ATOM 2285 O O . LYS A 1 276 ? 13.155 -11.740 -7.857 1.00 82.31 276 LYS A O 1
ATOM 2290 N N . LYS A 1 277 ? 15.113 -12.036 -8.904 1.00 75.06 277 LYS A N 1
ATOM 2291 C CA . LYS A 1 277 ? 15.009 -13.505 -8.922 1.00 75.06 277 LYS A CA 1
ATOM 2292 C C . LYS A 1 277 ? 15.016 -14.105 -7.517 1.00 75.06 277 LYS A C 1
ATOM 2294 O O . LYS A 1 277 ? 14.292 -15.058 -7.260 1.00 75.06 277 LYS A O 1
ATOM 2299 N N . THR A 1 278 ? 15.785 -13.534 -6.591 1.00 66.62 278 THR A N 1
ATOM 2300 C CA . THR A 1 278 ? 15.816 -13.994 -5.191 1.00 66.62 278 THR A CA 1
ATOM 2301 C C . THR A 1 278 ? 14.526 -13.680 -4.427 1.00 66.62 278 THR A C 1
ATOM 2303 O O . THR A 1 278 ? 14.193 -14.387 -3.477 1.00 66.62 278 THR A O 1
ATOM 2306 N N . ASP A 1 279 ? 13.764 -12.676 -4.873 1.00 67.56 279 ASP A N 1
ATOM 2307 C CA . ASP A 1 279 ? 12.457 -12.312 -4.309 1.00 67.56 279 ASP A CA 1
ATOM 2308 C C . ASP A 1 279 ? 11.358 -13.338 -4.712 1.00 67.56 279 ASP A C 1
ATOM 2310 O O . ASP A 1 279 ? 10.344 -13.494 -4.020 1.00 67.56 279 ASP A O 1
ATOM 2314 N N . MET A 1 280 ? 11.568 -14.125 -5.782 1.00 61.66 280 MET A N 1
ATOM 2315 C CA . MET A 1 280 ? 10.604 -15.122 -6.286 1.00 61.66 280 MET A CA 1
ATOM 2316 C C . MET A 1 280 ? 10.439 -16.378 -5.407 1.00 61.66 280 MET A C 1
ATOM 2318 O O . MET A 1 280 ? 9.575 -17.205 -5.699 1.00 61.66 280 MET A O 1
ATOM 2322 N N . ASN A 1 281 ? 11.128 -16.476 -4.259 1.00 58.62 281 ASN A N 1
ATOM 2323 C CA . ASN A 1 281 ? 10.827 -17.461 -3.198 1.00 58.62 281 ASN A CA 1
ATOM 2324 C C . ASN A 1 281 ? 9.369 -17.374 -2.683 1.00 58.62 281 ASN A C 1
ATOM 2326 O O . ASN A 1 281 ? 8.852 -18.306 -2.070 1.00 58.62 281 ASN A O 1
ATOM 2330 N N . SER A 1 282 ? 8.668 -16.282 -2.998 1.00 64.88 282 SER A N 1
ATOM 2331 C CA . SER A 1 282 ? 7.216 -16.123 -2.833 1.00 64.88 282 SER A CA 1
ATOM 2332 C C . SER A 1 282 ? 6.392 -17.214 -3.536 1.00 64.88 282 SER A C 1
ATOM 2334 O O . SER A 1 282 ? 5.274 -17.515 -3.115 1.00 64.88 282 SER A O 1
ATOM 2336 N N . LYS A 1 283 ? 6.933 -17.832 -4.594 1.00 70.88 283 LYS A N 1
ATOM 2337 C CA . LYS A 1 283 ? 6.281 -18.909 -5.348 1.00 70.88 283 LYS A CA 1
ATOM 2338 C C . LYS A 1 283 ? 5.929 -20.105 -4.472 1.00 70.88 283 LYS A C 1
ATOM 2340 O O . LYS A 1 283 ? 4.832 -20.634 -4.609 1.00 70.88 283 LYS A O 1
ATOM 2345 N N . ASP A 1 284 ? 6.796 -20.480 -3.538 1.00 75.44 284 ASP A N 1
ATOM 2346 C CA . ASP A 1 284 ? 6.556 -21.632 -2.666 1.00 75.44 284 ASP A CA 1
ATOM 2347 C C . ASP A 1 284 ? 5.365 -21.383 -1.731 1.00 75.44 284 ASP A C 1
ATOM 2349 O O . ASP A 1 284 ? 4.524 -22.259 -1.526 1.00 75.44 284 ASP A O 1
ATOM 2353 N N . ILE A 1 285 ? 5.234 -20.154 -1.214 1.00 78.06 285 ILE A N 1
ATOM 2354 C CA . ILE A 1 285 ? 4.079 -19.749 -0.399 1.00 78.06 285 ILE A CA 1
ATOM 2355 C C . ILE A 1 285 ? 2.804 -19.726 -1.244 1.00 78.06 285 ILE A C 1
ATOM 2357 O O . ILE A 1 285 ? 1.761 -20.204 -0.782 1.00 78.06 285 ILE A O 1
ATOM 2361 N N . TYR A 1 286 ? 2.877 -19.193 -2.468 1.00 80.56 286 TYR A N 1
ATOM 2362 C CA . TYR A 1 286 ? 1.752 -19.207 -3.400 1.00 80.56 286 TYR A CA 1
ATOM 2363 C C . TYR A 1 286 ? 1.288 -20.642 -3.682 1.00 80.56 286 TYR A C 1
ATOM 2365 O O . TYR A 1 286 ? 0.109 -20.968 -3.509 1.00 80.56 286 TYR A O 1
ATOM 2373 N N . ASP A 1 287 ? 2.221 -21.514 -4.058 1.00 80.00 287 ASP A N 1
ATOM 2374 C CA . ASP A 1 287 ? 1.943 -22.895 -4.433 1.00 80.00 287 ASP A CA 1
ATOM 2375 C C . ASP A 1 287 ? 1.371 -23.697 -3.258 1.00 80.00 287 ASP A C 1
ATOM 2377 O O . ASP A 1 287 ? 0.398 -24.432 -3.438 1.00 80.00 287 ASP A O 1
ATOM 2381 N N . ALA A 1 288 ? 1.896 -23.495 -2.047 1.00 82.12 288 ALA A N 1
ATOM 2382 C CA . ALA A 1 288 ? 1.425 -24.185 -0.851 1.00 82.12 288 ALA A CA 1
ATOM 2383 C C . ALA A 1 288 ? 0.030 -23.733 -0.379 1.00 82.12 288 ALA A C 1
ATOM 2385 O O . ALA A 1 288 ? -0.727 -24.548 0.149 1.00 82.12 288 ALA A O 1
ATOM 2386 N N . LYS A 1 289 ? -0.319 -22.444 -0.517 1.00 82.81 289 LYS A N 1
ATOM 2387 C CA . LYS A 1 289 ? -1.524 -21.872 0.127 1.00 82.81 289 LYS A CA 1
ATOM 2388 C C . LYS A 1 289 ? -2.648 -21.473 -0.829 1.00 82.81 289 LYS A C 1
ATOM 2390 O O . LYS A 1 289 ? -3.801 -21.394 -0.397 1.00 82.81 289 LYS A O 1
ATOM 2395 N N . PHE A 1 290 ? -2.333 -21.187 -2.090 1.00 83.50 290 PHE A N 1
ATOM 2396 C CA . PHE A 1 290 ? -3.244 -20.491 -3.004 1.00 83.50 290 PHE A CA 1
ATOM 2397 C C . PHE A 1 290 ? -3.484 -21.234 -4.321 1.00 83.50 290 PHE A C 1
ATOM 2399 O O . PHE A 1 290 ? -4.598 -21.174 -4.834 1.00 83.50 290 PHE A O 1
ATOM 2406 N N . LYS A 1 291 ? -2.514 -21.996 -4.834 1.00 80.75 291 LYS A N 1
ATOM 2407 C CA . LYS A 1 291 ? -2.625 -22.678 -6.138 1.00 80.75 291 LYS A CA 1
ATOM 2408 C C . LYS A 1 291 ? -3.869 -23.555 -6.282 1.00 80.75 291 LYS A C 1
ATOM 2410 O O . LYS A 1 291 ? -4.583 -23.448 -7.271 1.00 80.75 291 LYS A O 1
ATOM 2415 N N . THR A 1 292 ? -4.182 -24.385 -5.288 1.00 80.44 292 THR A N 1
ATOM 2416 C CA . THR A 1 292 ? -5.394 -25.229 -5.311 1.00 80.44 292 THR A CA 1
ATOM 2417 C C . THR A 1 292 ? -6.683 -24.411 -5.229 1.00 80.44 292 THR A C 1
ATOM 2419 O O . THR A 1 292 ? -7.660 -24.746 -5.889 1.00 80.44 292 THR A O 1
ATOM 2422 N N . LYS A 1 293 ? -6.681 -23.308 -4.469 1.00 81.75 293 LYS A N 1
ATOM 2423 C CA . LYS A 1 293 ? -7.840 -22.411 -4.323 1.00 81.75 293 LYS A CA 1
ATOM 2424 C C . LYS A 1 293 ? -8.153 -21.626 -5.598 1.00 81.75 293 LYS A C 1
ATOM 2426 O O . LYS A 1 293 ? -9.300 -21.248 -5.802 1.00 81.75 293 LYS A O 1
ATOM 2431 N N . TRP A 1 294 ? -7.156 -21.398 -6.452 1.00 79.69 294 TRP A N 1
ATOM 2432 C CA . TRP A 1 294 ? -7.284 -20.615 -7.683 1.00 79.69 294 TRP A CA 1
ATOM 2433 C C . TRP A 1 294 ? -7.144 -21.475 -8.939 1.00 79.69 294 TRP A C 1
ATOM 2435 O O . TRP A 1 294 ? -6.452 -21.102 -9.884 1.00 79.69 294 TRP A O 1
ATOM 2445 N N . TYR A 1 295 ? -7.816 -22.629 -8.959 1.00 82.38 295 TYR A N 1
ATOM 2446 C CA . TYR A 1 295 ? -7.925 -23.495 -10.141 1.00 82.38 295 TYR A CA 1
ATOM 2447 C C . TYR A 1 295 ? -6.572 -23.938 -10.717 1.00 82.38 295 TYR A C 1
ATOM 2449 O O . TYR A 1 295 ? -6.411 -24.053 -11.929 1.00 82.38 295 TYR A O 1
ATOM 2457 N N . HIS A 1 296 ? -5.585 -24.171 -9.848 1.00 81.44 296 HIS A N 1
ATOM 2458 C CA . HIS A 1 296 ? -4.232 -24.596 -10.213 1.00 81.44 296 HIS A CA 1
ATOM 2459 C C . HIS A 1 296 ? -3.452 -23.612 -11.098 1.00 81.44 296 HIS A C 1
ATOM 2461 O O . HIS A 1 296 ? -2.428 -23.996 -11.671 1.00 81.44 296 HIS A O 1
ATOM 2467 N N . LYS A 1 297 ? -3.882 -22.344 -11.169 1.00 82.19 297 LYS A N 1
ATOM 2468 C CA . LYS A 1 297 ? -3.142 -21.282 -11.861 1.00 82.19 297 LYS A CA 1
ATOM 2469 C C . LYS A 1 297 ? -1.755 -21.103 -11.255 1.00 82.19 297 LYS A C 1
ATOM 2471 O O . LYS A 1 297 ? -1.570 -21.222 -10.042 1.00 82.19 297 LYS A O 1
ATOM 2476 N N . THR A 1 298 ? -0.772 -20.829 -12.109 1.00 80.19 298 THR A N 1
ATOM 2477 C CA . THR A 1 298 ? 0.558 -20.429 -11.643 1.00 80.19 298 THR A CA 1
ATOM 2478 C C . THR A 1 298 ? 0.515 -18.983 -11.125 1.00 80.19 298 THR A C 1
ATOM 2480 O O . THR A 1 298 ? -0.405 -18.243 -11.485 1.00 80.19 298 THR A O 1
ATOM 2483 N N . PRO A 1 299 ? 1.483 -18.537 -10.298 1.00 79.69 299 PRO A N 1
ATOM 2484 C CA . PRO A 1 299 ? 1.512 -17.146 -9.849 1.00 79.69 299 PRO A CA 1
ATOM 2485 C C . PRO A 1 299 ? 1.472 -16.122 -11.007 1.00 79.69 299 PRO A C 1
ATOM 2487 O O . PRO A 1 299 ? 0.674 -15.189 -10.911 1.00 79.69 299 PRO A O 1
ATOM 2490 N N . PRO A 1 300 ? 2.228 -16.296 -12.117 1.00 80.00 300 PRO A N 1
ATOM 2491 C CA . PRO A 1 300 ? 2.104 -15.430 -13.293 1.00 80.00 300 PRO A CA 1
ATOM 2492 C C . PRO A 1 300 ? 0.694 -15.405 -13.898 1.00 80.00 300 PRO A C 1
ATOM 2494 O O . PRO A 1 300 ? 0.189 -14.329 -14.204 1.00 80.00 300 PRO A O 1
ATOM 2497 N N . ASP A 1 301 ? 0.037 -16.562 -14.036 1.00 82.25 301 ASP A N 1
ATOM 2498 C CA . ASP A 1 301 ? -1.308 -16.637 -14.628 1.00 82.25 301 ASP A CA 1
ATOM 2499 C C . ASP A 1 301 ? -2.349 -15.935 -13.751 1.00 82.25 301 ASP A C 1
ATOM 2501 O O . ASP A 1 301 ? -3.200 -15.208 -14.251 1.00 82.25 301 ASP A O 1
ATOM 2505 N N . TYR A 1 302 ? -2.256 -16.108 -12.428 1.00 84.25 302 TYR A N 1
ATOM 2506 C CA . TYR A 1 302 ? -3.125 -15.403 -11.488 1.00 84.25 302 TYR A CA 1
ATOM 2507 C C . TYR A 1 302 ? -2.950 -13.885 -11.575 1.00 84.25 302 TYR A C 1
ATOM 2509 O O . TYR A 1 302 ? -3.939 -13.155 -11.556 1.00 84.25 302 TYR A O 1
ATOM 2517 N N . ILE A 1 303 ? -1.707 -13.403 -11.657 1.00 83.81 303 ILE A N 1
ATOM 2518 C CA . ILE A 1 303 ? -1.433 -11.966 -11.707 1.00 83.81 303 ILE A CA 1
ATOM 2519 C C . ILE A 1 303 ? -1.910 -11.345 -13.024 1.00 83.81 303 ILE A C 1
ATOM 2521 O O . ILE A 1 303 ? -2.483 -10.258 -12.983 1.00 83.81 303 ILE A O 1
ATOM 2525 N N . LYS A 1 304 ? -1.752 -12.029 -14.163 1.00 81.88 304 LYS A N 1
ATOM 2526 C CA . LYS A 1 304 ? -2.232 -11.537 -15.468 1.00 81.88 304 LYS A CA 1
ATOM 2527 C C . LYS A 1 304 ? -3.733 -11.259 -15.487 1.00 81.88 304 LYS A C 1
ATOM 2529 O O . LYS A 1 304 ? -4.163 -10.260 -16.047 1.00 81.88 304 LYS A O 1
ATOM 2534 N N . ASP A 1 305 ? -4.524 -12.079 -14.800 1.00 81.50 305 ASP A N 1
ATOM 2535 C CA . ASP A 1 305 ? -5.972 -11.859 -14.694 1.00 81.50 305 ASP A CA 1
ATOM 2536 C C . ASP A 1 305 ? -6.353 -10.660 -13.808 1.00 81.50 305 ASP A C 1
ATOM 2538 O O . ASP A 1 305 ? -7.504 -10.219 -13.816 1.00 81.50 305 ASP A O 1
ATOM 2542 N N . LYS A 1 306 ? -5.429 -10.189 -12.962 1.00 80.38 306 LYS A N 1
ATOM 2543 C CA . LYS A 1 306 ? -5.685 -9.186 -11.916 1.00 80.38 306 LYS A CA 1
ATOM 2544 C C . LYS A 1 306 ? -4.983 -7.857 -12.151 1.00 80.38 306 LYS A C 1
ATOM 2546 O O . LYS A 1 306 ? -5.368 -6.862 -11.542 1.00 80.38 306 LYS A O 1
ATOM 2551 N N . CYS A 1 307 ? -3.971 -7.832 -13.008 1.00 81.31 307 CYS A N 1
ATOM 2552 C CA . CYS A 1 307 ? -3.136 -6.670 -13.232 1.00 81.31 307 CYS A CA 1
ATOM 2553 C C . CYS A 1 307 ? -2.765 -6.528 -14.711 1.00 81.31 307 CYS A C 1
ATOM 2555 O O . CYS A 1 307 ? -1.926 -7.257 -15.237 1.00 81.31 307 CYS A O 1
ATOM 2557 N N . ASN A 1 308 ? -3.320 -5.497 -15.345 1.00 75.94 308 ASN A N 1
ATOM 2558 C CA . ASN A 1 308 ? -3.127 -5.217 -16.770 1.00 75.94 308 ASN A CA 1
ATOM 2559 C C . ASN A 1 308 ? -1.704 -4.758 -17.129 1.00 75.94 308 ASN A C 1
ATOM 2561 O O . ASN A 1 308 ? -1.320 -4.802 -18.289 1.00 75.94 308 ASN A O 1
ATOM 2565 N N . ILE A 1 309 ? -0.924 -4.273 -16.158 1.00 79.12 309 ILE A N 1
ATOM 2566 C CA . ILE A 1 309 ? 0.458 -3.806 -16.378 1.00 79.12 309 ILE A CA 1
ATOM 2567 C C . ILE A 1 309 ? 1.506 -4.850 -15.969 1.00 79.12 309 ILE A C 1
ATOM 2569 O O . ILE A 1 309 ? 2.701 -4.563 -15.951 1.00 79.12 309 ILE A O 1
ATOM 2573 N N . CYS A 1 310 ? 1.061 -6.057 -15.613 1.00 82.12 310 CYS A N 1
ATOM 2574 C CA . CYS A 1 310 ? 1.899 -7.107 -15.046 1.00 82.12 310 CYS A CA 1
ATOM 2575 C C . CYS A 1 310 ? 2.316 -8.184 -16.061 1.00 82.12 310 CYS A C 1
ATOM 2577 O O . CYS A 1 310 ? 2.890 -9.207 -15.682 1.00 82.12 310 CYS A O 1
ATOM 2579 N N . ASP A 1 311 ? 2.087 -7.947 -17.354 1.00 77.31 311 ASP A N 1
ATOM 2580 C CA . ASP A 1 311 ? 2.411 -8.890 -18.433 1.00 77.31 311 ASP A CA 1
ATOM 2581 C C . ASP A 1 311 ? 3.911 -9.179 -18.578 1.00 77.31 311 ASP A C 1
ATOM 2583 O O . ASP A 1 311 ? 4.303 -10.129 -19.259 1.00 77.31 311 ASP A O 1
ATOM 2587 N N . CYS A 1 312 ? 4.760 -8.398 -17.905 1.00 78.69 312 CYS A N 1
ATOM 2588 C CA . CYS A 1 312 ? 6.203 -8.568 -17.949 1.00 78.69 312 CYS A CA 1
ATOM 2589 C C . CYS A 1 312 ? 6.692 -9.861 -17.270 1.00 78.69 312 CYS A C 1
ATOM 2591 O O . CYS A 1 312 ? 7.816 -10.276 -17.556 1.00 78.69 312 CYS A O 1
ATOM 2593 N N . ILE A 1 313 ? 5.892 -10.480 -16.388 1.00 74.06 313 ILE A N 1
ATOM 2594 C CA . ILE A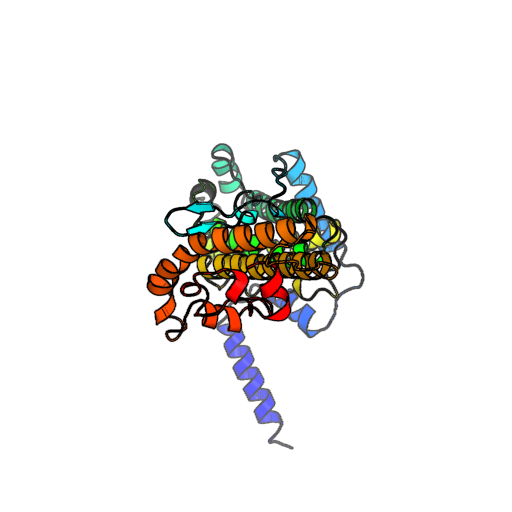 1 313 ? 6.247 -11.744 -15.729 1.00 74.06 313 ILE A CA 1
ATOM 2595 C C . ILE A 1 313 ? 5.836 -12.926 -16.611 1.00 74.06 313 ILE A C 1
ATOM 2597 O O . ILE A 1 313 ? 4.657 -13.132 -16.920 1.00 74.06 313 ILE A O 1
ATOM 2601 N N . SER A 1 314 ? 6.812 -13.760 -16.972 1.00 65.00 314 SER A N 1
ATOM 2602 C CA . SER A 1 314 ? 6.595 -15.009 -17.704 1.00 65.00 314 SER A CA 1
ATOM 2603 C C . SER A 1 314 ? 6.945 -16.240 -16.860 1.00 65.00 314 SER A C 1
ATOM 2605 O O . SER A 1 314 ? 7.865 -16.220 -16.045 1.00 65.00 314 SER A O 1
ATOM 2607 N N . ILE A 1 315 ? 6.257 -17.364 -17.108 1.00 48.72 315 ILE A N 1
ATOM 2608 C CA . ILE A 1 315 ? 6.516 -18.679 -16.474 1.00 48.72 315 ILE A CA 1
ATOM 2609 C C . ILE A 1 315 ? 7.985 -19.134 -16.655 1.00 48.72 315 ILE A C 1
ATOM 2611 O O . ILE A 1 315 ? 8.476 -19.991 -15.918 1.00 48.72 315 ILE A O 1
ATOM 2615 N N . ASN A 1 316 ? 8.706 -18.547 -17.616 1.00 49.34 316 ASN A N 1
ATOM 2616 C CA . ASN A 1 316 ? 10.079 -18.896 -17.960 1.00 49.34 316 ASN A CA 1
ATOM 2617 C C . ASN A 1 316 ? 11.141 -17.952 -17.373 1.00 49.34 316 ASN A C 1
ATOM 2619 O O . ASN A 1 316 ? 12.327 -18.228 -17.563 1.00 49.34 316 ASN A O 1
ATOM 2623 N N . ASP A 1 317 ? 10.770 -16.893 -16.647 1.00 54.34 317 ASP A N 1
ATOM 2624 C CA . ASP A 1 317 ? 11.752 -15.959 -16.067 1.00 54.34 317 ASP A CA 1
ATOM 2625 C C . ASP A 1 317 ? 12.634 -16.642 -15.002 1.00 54.34 317 ASP A C 1
ATOM 2627 O O . ASP A 1 317 ? 13.829 -16.352 -14.909 1.00 54.34 317 ASP A O 1
ATOM 2631 N N . ASP A 1 318 ? 12.095 -17.659 -14.317 1.00 50.84 318 ASP A N 1
ATOM 2632 C CA . ASP A 1 318 ? 12.829 -18.546 -13.399 1.00 50.84 318 ASP A CA 1
ATOM 2633 C C . ASP A 1 318 ? 13.892 -19.410 -14.113 1.00 50.84 318 ASP A C 1
ATOM 2635 O O . ASP A 1 318 ? 14.865 -19.848 -13.499 1.00 50.84 318 ASP A O 1
ATOM 2639 N N . LYS A 1 319 ? 13.706 -19.699 -15.411 1.00 51.31 319 LYS A N 1
ATOM 2640 C CA . LYS A 1 319 ? 14.563 -20.613 -16.195 1.00 51.31 319 LYS A CA 1
ATOM 2641 C C . LYS A 1 319 ? 15.589 -19.894 -17.069 1.00 51.31 319 LYS A C 1
ATOM 2643 O O . LYS A 1 319 ? 16.555 -20.525 -17.504 1.00 51.31 319 LYS A O 1
ATOM 2648 N N . LYS A 1 320 ? 15.410 -18.597 -17.335 1.00 59.09 320 LYS A N 1
ATOM 2649 C CA . LYS A 1 320 ? 16.361 -17.796 -18.117 1.00 59.09 320 LYS A CA 1
ATOM 2650 C C . LYS A 1 320 ? 17.601 -17.513 -17.276 1.00 59.09 320 LYS A C 1
ATOM 2652 O O . LYS A 1 320 ? 17.535 -16.780 -16.290 1.00 59.09 320 LYS A O 1
ATOM 2657 N N . LYS A 1 321 ? 18.745 -18.101 -17.638 1.00 62.81 321 LYS A N 1
ATOM 2658 C CA . LYS A 1 321 ? 20.020 -17.859 -16.937 1.00 62.81 321 LYS A CA 1
ATOM 2659 C C . LYS A 1 321 ? 20.511 -16.426 -17.156 1.00 62.81 321 LYS A C 1
ATOM 2661 O O . LYS A 1 321 ? 20.996 -15.825 -16.201 1.00 62.81 321 LYS A O 1
ATOM 2666 N N . ASN A 1 322 ? 20.307 -15.865 -18.352 1.00 74.69 322 ASN A N 1
ATOM 2667 C CA . ASN A 1 322 ? 20.719 -14.509 -18.695 1.00 74.69 322 ASN A CA 1
ATOM 2668 C C . ASN A 1 322 ? 19.531 -13.520 -18.600 1.00 74.69 322 ASN A C 1
ATOM 2670 O O . ASN A 1 322 ? 18.524 -13.714 -19.281 1.00 74.69 322 ASN A O 1
ATOM 2674 N N . PRO A 1 323 ? 19.599 -12.457 -17.773 1.00 78.62 323 PRO A N 1
ATOM 2675 C CA . PRO A 1 323 ? 18.581 -11.399 -17.727 1.00 78.62 323 PRO A CA 1
ATOM 2676 C C . PRO A 1 323 ? 18.266 -10.751 -19.081 1.00 78.62 323 PRO A C 1
ATOM 2678 O O . PRO A 1 323 ? 17.126 -10.337 -19.308 1.00 78.62 323 PRO A O 1
ATOM 2681 N N . TYR A 1 324 ? 19.245 -10.699 -19.988 1.00 78.75 324 TYR A N 1
ATOM 2682 C CA . TYR A 1 324 ? 19.090 -10.093 -21.311 1.00 78.75 324 TYR A CA 1
ATOM 2683 C C . TYR A 1 324 ? 18.283 -10.961 -22.292 1.00 78.75 324 TYR A C 1
ATOM 2685 O O . TYR A 1 324 ? 17.770 -10.444 -23.277 1.00 78.75 324 TYR A O 1
ATOM 2693 N N . ASP A 1 325 ? 18.023 -12.239 -21.981 1.00 76.44 325 ASP A N 1
ATOM 2694 C CA . ASP A 1 325 ? 17.135 -13.122 -22.769 1.00 76.44 325 ASP A CA 1
ATOM 2695 C C . ASP A 1 325 ? 15.672 -12.636 -22.809 1.00 76.44 325 ASP A C 1
ATOM 2697 O O . ASP A 1 325 ? 14.799 -13.249 -23.430 1.00 76.44 325 ASP A O 1
ATOM 2701 N N . THR A 1 326 ? 15.355 -11.600 -22.038 1.00 72.62 326 THR A N 1
ATOM 2702 C CA . THR A 1 326 ? 14.039 -10.963 -21.979 1.00 72.62 326 THR A CA 1
ATOM 2703 C C . THR A 1 326 ? 13.969 -9.653 -22.770 1.00 72.62 326 THR A C 1
ATOM 2705 O O . THR A 1 326 ? 12.905 -9.039 -22.782 1.00 72.62 326 THR A O 1
ATOM 2708 N N . MET A 1 327 ? 15.076 -9.236 -23.395 1.00 77.94 327 MET A N 1
ATOM 2709 C CA . MET A 1 327 ? 15.181 -8.054 -24.254 1.00 77.94 327 MET A CA 1
ATOM 2710 C C . MET A 1 327 ? 14.994 -8.420 -25.730 1.00 77.94 327 MET A C 1
ATOM 2712 O O . MET A 1 327 ? 15.220 -9.569 -26.121 1.00 77.94 327 MET A O 1
ATOM 2716 N N . ASP A 1 328 ? 14.633 -7.432 -26.552 1.00 78.62 328 ASP A N 1
ATOM 2717 C CA . ASP A 1 328 ? 14.654 -7.582 -28.008 1.00 78.62 328 ASP A CA 1
ATOM 2718 C C . ASP A 1 328 ? 16.078 -7.887 -28.496 1.00 78.62 328 ASP A C 1
ATOM 2720 O O . ASP A 1 328 ? 17.058 -7.374 -27.951 1.00 78.62 328 ASP A O 1
ATOM 2724 N N . ILE A 1 329 ? 16.198 -8.717 -29.539 1.00 77.75 329 ILE A N 1
ATOM 2725 C CA . ILE A 1 329 ? 17.493 -9.189 -30.066 1.00 77.75 329 ILE A CA 1
ATOM 2726 C C . ILE A 1 329 ? 18.419 -8.014 -30.401 1.00 77.75 329 ILE A C 1
ATOM 2728 O O . ILE A 1 329 ? 19.605 -8.070 -30.093 1.00 77.75 329 ILE A O 1
ATOM 2732 N N . GLU A 1 330 ? 17.871 -6.948 -30.984 1.00 76.75 330 GLU A N 1
ATOM 2733 C CA . GLU A 1 330 ? 18.618 -5.746 -31.370 1.00 76.75 330 GLU A CA 1
ATOM 2734 C C . GLU A 1 330 ? 19.275 -5.059 -30.170 1.00 76.75 330 GLU A C 1
ATOM 2736 O O . GLU A 1 330 ? 20.413 -4.615 -30.265 1.00 76.75 330 GLU A O 1
ATOM 2741 N N . LEU A 1 331 ? 18.596 -5.031 -29.020 1.00 77.06 331 LEU A N 1
ATOM 2742 C CA . LEU A 1 331 ? 19.124 -4.438 -27.792 1.00 77.06 331 LEU A CA 1
ATOM 2743 C C . LEU A 1 331 ? 20.052 -5.391 -27.042 1.00 77.06 331 LEU A C 1
ATOM 2745 O O . LEU A 1 331 ? 21.020 -4.963 -26.417 1.00 77.06 331 LEU A O 1
ATOM 2749 N N . ARG A 1 332 ? 19.778 -6.693 -27.136 1.00 81.81 332 ARG A N 1
ATOM 2750 C CA . ARG A 1 332 ? 20.543 -7.735 -26.457 1.00 81.81 332 ARG A CA 1
ATOM 2751 C C . ARG A 1 332 ? 22.013 -7.757 -26.882 1.00 81.81 332 ARG A C 1
ATOM 2753 O O . ARG A 1 332 ? 22.872 -7.930 -26.026 1.00 81.81 332 ARG A O 1
ATOM 2760 N N . ILE A 1 333 ? 22.294 -7.514 -28.166 1.00 80.56 333 ILE A N 1
ATOM 2761 C CA . ILE A 1 333 ? 23.656 -7.490 -28.737 1.00 80.56 333 ILE A CA 1
ATOM 2762 C C . ILE A 1 333 ? 24.543 -6.439 -28.056 1.00 80.56 333 ILE A C 1
ATOM 2764 O O . ILE A 1 333 ? 25.764 -6.568 -28.069 1.00 80.56 333 ILE A O 1
ATOM 2768 N N . TYR A 1 334 ? 23.943 -5.405 -27.463 1.00 79.44 334 TYR A N 1
ATOM 2769 C CA . TYR A 1 334 ? 24.701 -4.383 -26.761 1.00 79.44 334 TYR A CA 1
ATOM 2770 C C . TYR A 1 334 ? 25.067 -4.775 -25.321 1.00 79.44 334 TYR A C 1
ATOM 2772 O O . TYR A 1 334 ? 26.037 -4.276 -24.761 1.00 79.44 334 TYR A O 1
ATOM 2780 N N . CYS A 1 335 ? 24.296 -5.662 -24.697 1.00 81.75 335 CYS A N 1
ATOM 2781 C CA . CYS A 1 335 ? 24.485 -6.007 -23.291 1.00 81.75 335 CYS A CA 1
ATOM 2782 C C . CYS A 1 335 ? 25.158 -7.374 -23.063 1.00 81.75 335 CYS A C 1
ATOM 2784 O O . CYS A 1 335 ? 25.624 -7.629 -21.950 1.00 81.75 335 CYS A O 1
ATOM 2786 N N . GLU A 1 336 ? 25.174 -8.247 -24.077 1.00 79.75 336 GLU A N 1
ATOM 2787 C CA . GLU A 1 336 ? 25.895 -9.536 -24.101 1.00 79.75 336 GLU A CA 1
ATOM 2788 C C . GLU A 1 336 ? 27.364 -9.370 -24.495 1.00 79.75 336 GLU A C 1
ATOM 2790 O O . GLU A 1 336 ? 28.205 -10.029 -23.835 1.00 79.75 336 GLU A O 1
#

pLDDT: mean 81.4, std 15.53, range [36.62, 98.31]

InterPro domains:
  IPR008602 Duffy-antigen binding domain [PF05424] (80-223)
  IPR042202 Duffy-antigen binding superfamily [G3DSA:1.20.1310.20] (42-217)

Radius of gyration: 24.08 Å; chains: 1; bounding box: 84×46×60 Å